Protein 1VKI (pdb70)

B-factor: mean 14.01, std 8.7, range [2.22, 48.37]

Radius of gyration: 20.75 Å; Cα contacts (8 Å, |Δi|>4): 716; chains: 2; bounding box: 38×56×58 Å

Secondary structure (DSSP, 8-state):
-PPPHHHHHHHHHHHT---EEEE-----SHHHHHHHHTTS-SEEEEEEEEE-TT--EEEEEEETT--B-TTTHHHHHT-SSS-EEPPHHHHHHHH---TT---GGGGGG-TT--EEEEEETTGGGSSEEEE-SSSTTEEEEEEHHHHHHHHHHTT---EEE--B-/-----HHHHHHHHHHHT---EEEE-----SHHHHHHHHHTS-SEEEEEEEEE-TT--EEEEEEETT--B-TTTHHHHHT-SSS-EEPPHHHHHHHH---TT---GGGGGG-TT--EEEEEETTGGGSSEEEE-SSSTTEEEEEEHHHHHHHHHHTT---EEE--B-

Sequence (331 aa):
SRKTATELFEFLDGLGISHTTKQHEPVFTVAESQSLRDLIPGGHTKNLFVKDKKDQYFVLTVEENAVVDLKSVHKTIGAASRVSFGRPEKMLEYLGVVPGSVTVFGAINDTARQVTFVLDSDLLENELVNGHPLSNDQTTTIASKDLIRFLEATGHAPLVLKVSENSRKTATELFEFLDGLGISHTTKQHEPVFTVAESQSLRDLIPGGHTKNLFVKDKKDQYFVLTVEENAVVDLKSVHKTIGAASRVSFGRPEKMLEYLGVVPGSVTVFGAINDTARQVTFVLDSDLLENELVNGHPLSNDQTTTIASKDLIRFLEATGHAPLVLKVSE

InterPro domains:
  IPR007214 YbaK/aminoacyl-tRNA synthetase-associated domain [PF04073] (28-154)
  IPR036754 YbaK/aminoacyl-tRNA synthetase-associated domain superfamily [G3DSA:3.90.960.10] (5-169)
  IPR036754 YbaK/aminoacyl-tRNA synthetase-associated domain superfamily [SSF55826] (7-168)
  IPR040285 Prolyl-tRNA editing protein ProX/PRXD1 [PTHR31423] (7-166)

Solvent-accessible surface area: 15051 Å² total; per-residue (Å²): 151,172,61,76,16,83,81,0,36,107,64,0,86,74,56,59,3,89,51,94,46,85,122,24,142,41,39,134,21,49,2,35,20,21,30,20,54,68,127,13,100,35,3,22,24,40,10,2,6,1,34,2,158,108,97,78,15,3,2,0,0,0,50,49,67,18,37,3,56,14,102,47,6,30,164,62,9,63,16,55,24,146,13,41,37,3,110,63,93,69,0,84,110,26,1,15,10,82,46,55,30,28,4,2,2,0,1,15,19,3,104,71,147,86,6,35,1,0,0,1,34,63,0,31,139,52,139,56,3,3,10,53,0,35,36,45,58,22,8,0,18,3,33,8,113,20,1,40,100,0,0,95,48,22,25,7,84,22,71,70,51,110,10,12,153,147,27,142,63,74,16,83,82,0,38,107,65,0,89,72,73,69,5,92,54,98,42,85,120,26,144,42,38,129,13,49,1,35,21,22,30,20,56,70,130,12,101,35,6,27,23,40,10,2,7,1,37,3,144,145,96,79,17,3,2,0,0,0,56,54,83,18,47,4,52,12,101,49,5,32,120,60,8,64,15,52,23,144,15,40,38,6,111,65,104,74,2,63,66,22,1,7,6,58,48,52,26,30,4,3,3,0,1,14,3,3,99,72,151,90,6,34,2,0,0,1,38,63,0,30,150,44,144,61,3,4,10,50,0,31,34,38,57,21,8,0,23,3,34,7,143,19,1,53,134,0,0,89,48,23,27,8,69,20,71,68,54,104,7,7,148

Organism: Agrobacterium fabrum (strain C58 / ATCC 33970) (NCBI:txid176299)

Nearest PDB structures (foldseek):
  1vki-assembly1_A  TM=1.006E+00  e=1.012E-37  Agrobacterium fabrum str. C58
  1vjf-assembly1_A  TM=9.552E-01  e=9.660E-23  Caulobacter vibrioides CB15
  8huz-assembly6_E  TM=8.688E-01  e=2.162E-17  Mus musculus
  8huz-assembly1_F  TM=8.679E-01  e=1.561E-15  Mus musculus
  8huz-assembly5_D  TM=8.680E-01  e=8.161E-16  Mus musculus

Structure (mmCIF, N/CA/C/O backbone):
data_1VKI
#
_entry.id   1VKI
#
_cell.length_a   35.997
_cell.length_b   64.848
_cell.length_c   77.427
_cell.angle_alpha   90.00
_cell.angle_beta   100.92
_cell.angle_gamma   90.00
#
_symmetry.space_group_name_H-M   'P 1 21 1'
#
loop_
_entity.id
_entity.type
_entity.pdbx_description
1 polymer 'HYPOTHETICAL PROTEIN ATU3699'
2 non-polymer 'SULFATE ION'
3 non-polymer GLYCEROL
4 water water
#
loop_
_atom_site.group_PDB
_atom_site.id
_atom_site.type_symbol
_atom_site.label_atom_id
_atom_site.label_alt_id
_atom_site.label_comp_id
_atom_site.label_asym_id
_atom_site.label_entity_id
_atom_site.label_seq_id
_atom_site.pdbx_PDB_ins_code
_atom_site.Cartn_x
_atom_site.Cartn_y
_atom_site.Cartn_z
_atom_site.occupancy
_atom_site.B_iso_or_equiv
_atom_site.auth_seq_id
_atom_site.auth_comp_id
_atom_site.auth_asym_id
_atom_site.auth_atom_id
_atom_site.pdbx_PDB_model_num
ATOM 1 N N . SER A 1 17 ? -2.610 40.525 47.382 1.00 23.13 5 SER A N 1
ATOM 2 C CA . SER A 1 17 ? -3.127 39.127 47.334 1.00 18.54 5 SER A CA 1
ATOM 3 C C . SER A 1 17 ? -1.958 38.202 46.956 1.00 17.21 5 SER A C 1
ATOM 4 O O . SER A 1 17 ? -1.253 38.478 45.981 1.00 15.46 5 SER A O 1
ATOM 7 N N . ARG A 1 18 ? -1.733 37.156 47.755 1.00 15.34 6 ARG A N 1
ATOM 8 C CA . ARG A 1 18 ? -0.719 36.143 47.467 1.00 13.58 6 ARG A CA 1
ATOM 9 C C . ARG A 1 18 ? -1.025 35.471 46.123 1.00 14.94 6 ARG A C 1
ATOM 10 O O . ARG A 1 18 ? -2.187 35.224 45.809 1.00 15.20 6 ARG A O 1
ATOM 18 N N . LYS A 1 19 ? 0.015 35.165 45.348 1.00 11.47 7 LYS A N 1
ATOM 19 C CA . LYS A 1 19 ? -0.149 34.480 44.087 1.00 9.25 7 LYS A CA 1
ATOM 20 C C . LYS A 1 19 ? -0.283 32.961 44.293 1.00 8.06 7 LYS A C 1
ATOM 21 O O . LYS A 1 19 ? 0.289 32.383 45.233 1.00 9.24 7 LYS A O 1
ATOM 27 N N . THR A 1 20 ? -0.981 32.308 43.374 1.00 8.81 8 THR A N 1
ATOM 28 C CA . THR A 1 20 ? -1.034 30.872 43.314 1.00 9.72 8 THR A CA 1
ATOM 29 C C . THR A 1 20 ? 0.111 30.335 42.443 1.00 8.20 8 THR A C 1
ATOM 30 O O . THR A 1 20 ? 0.702 31.080 41.628 1.00 7.29 8 THR A O 1
ATOM 34 N N . ALA A 1 21 ? 0.346 29.041 42.551 1.00 8.17 9 ALA A N 1
ATOM 35 C CA . ALA A 1 21 ? 1.294 28.363 41.677 1.00 8.52 9 ALA A CA 1
ATOM 36 C C . ALA A 1 21 ? 0.942 28.620 40.204 1.00 8.43 9 ALA A C 1
ATOM 37 O O . ALA A 1 21 ? 1.811 28.990 39.401 1.00 8.08 9 ALA A O 1
ATOM 39 N N . THR A 1 22 ? -0.365 28.519 39.870 1.00 7.62 10 THR A N 1
ATOM 40 C CA . THR A 1 22 ? -0.767 28.709 38.486 1.00 9.33 10 THR A CA 1
ATOM 41 C C . THR A 1 22 ? -0.399 30.123 38.014 1.00 7.00 10 THR A C 1
ATOM 42 O O . THR A 1 22 ? 0.100 30.333 36.907 1.00 7.55 10 THR A O 1
ATOM 46 N N . GLU A 1 23 ? -0.630 31.106 38.874 1.00 6.88 11 GLU A N 1
ATOM 47 C CA . GLU A 1 23 ? -0.292 32.484 38.546 1.00 8.09 11 GLU A CA 1
ATOM 48 C C . GLU A 1 23 ? 1.225 32.659 38.365 1.00 6.88 11 GLU A C 1
ATOM 49 O O . GLU A 1 23 ? 1.673 33.385 37.492 1.00 7.61 11 GLU A O 1
ATOM 55 N N . LEU A 1 24 ? 2.020 31.961 39.166 1.00 7.76 12 LEU A N 1
ATOM 56 C CA . LEU A 1 24 ? 3.465 32.012 38.967 1.00 8.14 12 LEU A CA 1
ATOM 57 C C . LEU A 1 24 ? 3.839 31.447 37.619 1.00 5.06 12 LEU A C 1
ATOM 58 O O . LEU A 1 24 ? 4.696 32.001 36.924 1.00 6.89 12 LEU A O 1
ATOM 63 N N . PHE A 1 25 ? 3.276 30.294 37.255 1.00 3.14 13 PHE A N 1
ATOM 64 C CA . PHE A 1 25 ? 3.607 29.684 35.966 1.00 5.17 13 PHE A CA 1
ATOM 65 C C . PHE A 1 25 ? 3.246 30.596 34.809 1.00 6.43 13 PHE A C 1
ATOM 66 O O . PHE A 1 25 ? 4.042 30.754 33.876 1.00 7.71 13 PHE A O 1
ATOM 74 N N . GLU A 1 26 ? 2.100 31.237 34.919 1.00 6.02 14 GLU A N 1
ATOM 75 C CA . GLU A 1 26 ? 1.642 32.165 33.885 1.00 7.41 14 GLU A CA 1
ATOM 76 C C . GLU A 1 26 ? 2.585 33.332 33.733 1.00 6.07 14 GLU A C 1
ATOM 77 O O . GLU A 1 26 ? 2.923 33.720 32.615 1.00 6.61 14 GLU A O 1
ATOM 83 N N . PHE A 1 27 ? 3.058 33.843 34.854 1.00 5.14 15 PHE A N 1
ATOM 84 C CA . PHE A 1 27 ? 4.020 34.937 34.858 1.00 4.91 15 PHE A CA 1
ATOM 85 C C . PHE A 1 27 ? 5.329 34.502 34.153 1.00 4.40 15 PHE A C 1
ATOM 86 O O . PHE A 1 27 ? 5.830 35.217 33.292 1.00 6.65 15 PHE A O 1
ATOM 94 N N . LEU A 1 28 ? 5.844 33.309 34.482 1.00 3.09 16 LEU A N 1
ATOM 95 C CA . LEU A 1 28 ? 7.034 32.780 33.840 1.00 4.75 16 LEU A CA 1
ATOM 96 C C . LEU A 1 28 ? 6.784 32.619 32.331 1.00 4.54 16 LEU A C 1
ATOM 97 O O . LEU A 1 28 ? 7.619 32.956 31.496 1.00 5.68 16 LEU A O 1
ATOM 102 N N . ASP A 1 29 ? 5.612 32.107 31.965 1.00 6.30 17 ASP A N 1
ATOM 103 C CA . ASP A 1 29 ? 5.278 31.970 30.559 1.00 5.14 17 ASP A CA 1
ATOM 104 C C . ASP A 1 29 ? 5.323 33.301 29.809 1.00 6.23 17 ASP A C 1
ATOM 105 O O . ASP A 1 29 ? 5.867 33.402 28.716 1.00 6.32 17 ASP A O 1
ATOM 110 N N . GLY A 1 30 ? 4.777 34.331 30.414 1.00 5.77 18 GLY A N 1
ATOM 111 C CA . GLY A 1 30 ? 4.774 35.644 29.784 1.00 4.98 18 GLY A CA 1
ATOM 112 C C . GLY A 1 30 ? 6.184 36.189 29.603 1.00 7.67 18 GLY A C 1
ATOM 113 O O . GLY A 1 30 ? 6.435 36.994 28.697 1.00 7.92 18 GLY A O 1
ATOM 114 N N . LEU A 1 31 ? 7.092 35.780 30.489 1.00 5.05 19 LEU A N 1
ATOM 115 C CA . LEU A 1 31 ? 8.508 36.179 30.405 1.00 4.61 19 LEU A CA 1
ATOM 116 C C . LEU A 1 31 ? 9.311 35.342 29.455 1.00 5.73 19 LEU A C 1
ATOM 117 O O . LEU A 1 31 ? 10.491 35.633 29.180 1.00 7.05 19 LEU A O 1
ATOM 122 N N . GLY A 1 32 ? 8.720 34.284 28.928 1.00 5.57 20 GLY A N 1
ATOM 123 C CA . GLY A 1 32 ? 9.462 33.365 28.057 1.00 8.39 20 GLY A CA 1
ATOM 124 C C . GLY A 1 32 ? 10.437 32.480 28.799 1.00 7.19 20 GLY A C 1
ATOM 125 O O . GLY A 1 32 ? 11.472 32.054 28.233 1.00 11.55 20 GLY A O 1
ATOM 126 N N . ILE A 1 33 ? 10.150 32.223 30.071 1.00 6.13 21 ILE A N 1
ATOM 127 C CA . ILE A 1 33 ? 10.987 31.374 30.899 1.00 6.70 21 ILE A CA 1
ATOM 128 C C . ILE A 1 33 ? 10.434 29.962 30.930 1.00 5.08 21 ILE A C 1
ATOM 129 O O . ILE A 1 33 ? 9.307 29.747 31.399 1.00 5.42 21 ILE A O 1
ATOM 134 N N . SER A 1 34 ? 11.221 29.024 30.401 1.00 6.97 22 SER A N 1
ATOM 135 C CA . SER A 1 34 ? 10.831 27.615 30.392 1.00 5.77 22 SER A CA 1
ATOM 136 C C . SER A 1 34 ? 10.844 27.039 31.815 1.00 6.41 22 SER A C 1
ATOM 137 O O . SER A 1 34 ? 11.710 27.370 32.624 1.00 7.33 22 SER A O 1
ATOM 142 N N . HIS A 1 35 ? 9.899 26.173 32.106 1.00 6.62 23 HIS A N 1
ATOM 143 C CA . HIS A 1 35 ? 9.842 25.540 33.429 1.00 5.63 23 HIS A CA 1
ATOM 144 C C . HIS A 1 35 ? 9.324 24.145 33.323 1.00 8.43 23 HIS A C 1
ATOM 145 O O . HIS A 1 35 ? 8.552 23.827 32.431 1.00 8.44 23 HIS A O 1
ATOM 152 N N . THR A 1 36 ? 9.756 23.297 34.248 1.00 8.52 24 THR A N 1
ATOM 153 C CA . THR A 1 36 ? 9.168 21.970 34.401 1.00 7.41 24 THR A CA 1
ATOM 154 C C . THR A 1 36 ? 8.969 21.752 35.858 1.00 6.91 24 THR A C 1
ATOM 155 O O . THR A 1 36 ? 9.725 22.264 36.663 1.00 8.22 24 THR A O 1
ATOM 162 N N . THR A 1 37 ? 7.945 20.966 36.187 1.00 6.97 25 THR A N 1
ATOM 163 C CA . THR A 1 37 ? 7.565 20.766 37.563 1.00 5.23 25 THR A CA 1
ATOM 164 C C . THR A 1 37 ? 7.250 19.319 37.847 1.00 4.53 25 THR A C 1
ATOM 165 O O . THR A 1 37 ? 6.581 18.665 37.067 1.00 7.38 25 THR A O 1
ATOM 169 N N . LYS A 1 38 ? 7.730 18.816 38.971 1.00 6.55 26 LYS A N 1
ATOM 170 C CA . LYS A 1 38 ? 7.338 17.516 39.515 1.00 8.02 26 LYS A CA 1
ATOM 171 C C . LYS A 1 38 ? 6.297 17.741 40.627 1.00 6.85 26 LYS A C 1
ATOM 172 O O . LYS A 1 38 ? 6.541 18.512 41.560 1.00 6.90 26 LYS A O 1
ATOM 178 N N . GLN A 1 39 ? 5.186 17.020 40.543 1.00 7.63 27 GLN A N 1
ATOM 179 C CA . GLN A 1 39 ? 4.167 16.972 41.575 1.00 8.19 27 GLN A CA 1
ATOM 180 C C . GLN A 1 39 ? 4.563 15.895 42.566 1.00 8.67 27 GLN A C 1
ATOM 181 O O . GLN A 1 39 ? 4.878 14.780 42.153 1.00 12.34 27 GLN A O 1
ATOM 187 N N . HIS A 1 40 ? 4.522 16.180 43.844 1.00 8.18 28 HIS A N 1
ATOM 188 C CA . HIS A 1 40 ? 4.867 15.170 44.831 1.00 8.00 28 HIS A CA 1
ATOM 189 C C . HIS A 1 40 ? 4.178 15.463 46.168 1.00 10.08 28 HIS A C 1
ATOM 190 O O . HIS A 1 40 ? 3.816 16.601 46.485 1.00 10.83 28 HIS A O 1
ATOM 197 N N . GLU A 1 41 ? 4.027 14.440 46.993 1.00 12.26 29 GLU A N 1
ATOM 198 C CA . GLU A 1 41 ? 3.611 14.684 48.359 1.00 12.09 29 GLU A CA 1
ATOM 199 C C . GLU A 1 41 ? 4.699 15.532 49.041 1.00 11.33 29 GLU A C 1
ATOM 200 O O . GLU A 1 41 ? 5.914 15.353 48.781 1.00 10.52 29 GLU A O 1
ATOM 206 N N . PRO A 1 42 ? 4.309 16.475 49.887 1.00 9.52 30 PRO A N 1
ATOM 207 C CA . PRO A 1 42 ? 5.284 17.234 50.639 1.00 9.90 30 PRO A CA 1
ATOM 208 C C . PRO A 1 42 ? 6.149 16.331 51.483 1.00 10.73 30 PRO A C 1
ATOM 209 O O . PRO A 1 42 ? 5.656 15.334 51.970 1.00 12.34 30 PRO A O 1
ATOM 213 N N . VAL A 1 43 ? 7.427 16.664 51.563 1.00 10.53 31 VAL A N 1
ATOM 214 C CA . VAL A 1 43 ? 8.384 15.859 52.321 1.00 11.20 31 VAL A CA 1
ATOM 215 C C . VAL A 1 43 ? 8.937 16.645 53.510 1.00 10.71 31 VAL A C 1
ATOM 216 O O . VAL A 1 43 ? 9.065 17.865 53.462 1.00 13.30 31 VAL A O 1
ATOM 220 N N . PHE A 1 44 ? 9.295 15.924 54.570 1.00 8.92 32 PHE A N 1
ATOM 221 C CA . PHE A 1 44 ? 9.736 16.561 55.805 1.00 11.56 32 PHE A CA 1
ATOM 222 C C . PHE A 1 44 ? 11.014 15.974 56.367 1.00 12.49 32 PHE A C 1
ATOM 223 O O . PHE A 1 44 ? 11.878 16.727 56.850 1.00 17.96 32 PHE A O 1
ATOM 231 N N . THR A 1 45 ? 11.175 14.662 56.338 1.00 8.16 33 THR A N 1
ATOM 232 C CA . THR A 1 45 ? 12.363 14.110 56.973 1.00 6.35 33 THR A CA 1
ATOM 233 C C . THR A 1 45 ? 13.623 14.296 56.115 1.00 6.70 33 THR A C 1
ATOM 234 O O . THR A 1 45 ? 13.573 14.564 54.917 1.00 7.34 33 THR A O 1
ATOM 238 N N . VAL A 1 46 ? 14.754 14.081 56.748 1.00 7.17 34 VAL A N 1
ATOM 239 C CA . VAL A 1 46 ? 16.042 14.297 56.136 1.00 5.91 34 VAL A CA 1
ATOM 240 C C . VAL A 1 46 ? 16.202 13.309 54.956 1.00 7.17 34 VAL A C 1
ATOM 241 O O . VAL A 1 46 ? 16.483 13.725 53.829 1.00 7.66 34 VAL A O 1
ATOM 245 N N . ALA A 1 47 ? 15.945 12.020 55.189 1.00 6.53 35 ALA A N 1
ATOM 246 C CA . ALA A 1 47 ? 16.185 11.033 54.120 1.00 5.64 35 ALA A CA 1
ATOM 247 C C . ALA A 1 47 ? 15.185 11.143 52.987 1.00 5.69 35 ALA A C 1
ATOM 248 O O . ALA A 1 47 ? 15.526 11.008 51.799 1.00 7.50 35 ALA A O 1
ATOM 250 N N . GLU A 1 48 ? 13.929 11.398 53.347 1.00 6.27 36 GLU A N 1
ATOM 251 C CA . GLU A 1 48 ? 12.889 11.503 52.328 1.00 8.39 36 GLU A CA 1
ATOM 252 C C . GLU A 1 48 ? 13.089 12.753 51.487 1.00 7.60 36 GLU A C 1
ATOM 253 O O . GLU A 1 48 ? 12.948 12.705 50.247 1.00 8.47 36 GLU A O 1
ATOM 259 N N . SER A 1 49 ? 13.477 13.870 52.106 1.00 6.75 37 SER A N 1
ATOM 260 C CA . SER A 1 49 ? 13.764 15.074 51.342 1.00 9.14 37 SER A CA 1
ATOM 261 C C . SER A 1 49 ? 14.934 14.889 50.385 1.00 7.48 37 SER A C 1
ATOM 262 O O . SER A 1 49 ? 14.860 15.262 49.221 1.00 8.57 37 SER A O 1
ATOM 265 N N . GLN A 1 50 ? 16.002 14.288 50.846 1.00 5.90 38 GLN A N 1
ATOM 266 C CA . GLN A 1 50 ? 17.138 14.006 49.998 1.00 6.45 38 GLN A CA 1
ATOM 267 C C . GLN A 1 50 ? 16.785 13.053 48.857 1.00 7.08 38 GLN A C 1
ATOM 268 O O . GLN A 1 50 ? 17.202 13.286 47.734 1.00 8.79 38 GLN A O 1
ATOM 274 N N . SER A 1 51 ? 16.032 12.006 49.177 1.00 5.58 39 SER A N 1
ATOM 275 C CA . SER A 1 51 ? 15.609 11.052 48.157 1.00 5.01 39 SER A CA 1
ATOM 276 C C . SER A 1 51 ? 14.862 11.745 47.015 1.00 7.61 39 SER A C 1
ATOM 277 O O . SER A 1 51 ? 15.043 11.406 45.827 1.00 8.27 39 SER A O 1
ATOM 280 N N . LEU A 1 52 ? 14.006 12.691 47.379 1.00 6.61 40 LEU A N 1
ATOM 281 C CA . LEU A 1 52 ? 13.256 13.464 46.387 1.00 7.12 40 LEU A CA 1
ATOM 282 C C . LEU A 1 52 ? 14.177 14.360 45.576 1.00 5.50 40 LEU A C 1
ATOM 283 O O . LEU A 1 52 ? 14.154 14.371 44.335 1.00 7.47 40 LEU A O 1
ATOM 288 N N . ARG A 1 53 ? 15.068 15.109 46.247 1.00 7.77 41 ARG A N 1
ATOM 289 C CA . ARG A 1 53 ? 16.005 15.953 45.529 1.00 7.46 41 ARG A CA 1
ATOM 290 C C . ARG A 1 53 ? 16.834 15.189 44.520 1.00 7.45 41 ARG A C 1
ATOM 291 O O . ARG A 1 53 ? 17.095 15.681 43.426 1.00 8.46 41 ARG A O 1
ATOM 299 N N . ASP A 1 54 ? 17.257 13.983 44.901 1.00 6.03 42 ASP A N 1
ATOM 300 C CA . ASP A 1 54 ? 18.116 13.173 44.055 1.00 9.94 42 ASP A CA 1
ATOM 301 C C . ASP A 1 54 ? 17.416 12.718 42.767 1.00 8.05 42 ASP A C 1
ATOM 302 O O . ASP A 1 54 ? 18.076 12.316 41.820 1.00 12.66 42 ASP A O 1
ATOM 307 N N . LEU A 1 55 ? 16.090 12.825 42.725 1.00 6.18 43 LEU A N 1
ATOM 308 C CA . LEU A 1 55 ? 15.313 12.514 41.524 1.00 6.21 43 LEU A CA 1
ATOM 309 C C . LEU A 1 55 ? 15.108 13.709 40.602 1.00 9.57 43 LEU A C 1
ATOM 310 O O . LEU A 1 55 ? 14.579 13.535 39.507 1.00 11.25 43 LEU A O 1
ATOM 315 N N . ILE A 1 56 ? 15.521 14.902 41.041 1.00 6.23 44 ILE A N 1
ATOM 316 C CA . ILE A 1 56 ? 15.225 16.157 40.362 1.00 5.69 44 ILE A CA 1
ATOM 317 C C . ILE A 1 56 ? 16.552 16.846 40.044 1.00 5.13 44 ILE A C 1
ATOM 318 O O . ILE A 1 56 ? 17.215 17.446 40.929 1.00 5.40 44 ILE A O 1
ATOM 323 N N . PRO A 1 57 ? 16.973 16.768 38.799 1.00 7.94 45 PRO A N 1
ATOM 324 C CA . PRO A 1 57 ? 18.225 17.384 38.391 1.00 7.15 45 PRO A CA 1
ATOM 325 C C . PRO A 1 57 ? 18.308 18.867 38.693 1.00 8.63 45 PRO A C 1
ATOM 326 O O . PRO A 1 57 ? 17.276 19.541 38.692 1.00 5.83 45 PRO A O 1
ATOM 330 N N . GLY A 1 58 ? 19.515 19.351 38.947 1.00 8.22 46 GLY A N 1
ATOM 331 C CA . GLY A 1 58 ? 19.741 20.762 39.208 1.00 8.79 46 GLY A CA 1
ATOM 332 C C . GLY A 1 58 ? 20.079 21.097 40.639 1.00 10.06 46 GLY A C 1
ATOM 333 O O . GLY A 1 58 ? 20.010 20.259 41.556 1.00 11.39 46 GLY A O 1
ATOM 334 N N . GLY A 1 59 ? 20.468 22.347 40.854 1.00 8.18 47 GLY A N 1
ATOM 335 C CA . GLY A 1 59 ? 20.716 22.837 42.193 1.00 7.13 47 GLY A CA 1
ATOM 336 C C . GLY A 1 59 ? 19.397 23.056 42.918 1.00 9.70 47 GLY A C 1
ATOM 337 O O . GLY A 1 59 ? 18.499 23.691 42.410 1.00 17.08 47 GLY A O 1
ATOM 338 N N . HIS A 1 60 ? 19.290 22.551 44.125 1.00 6.68 48 HIS A N 1
ATOM 339 C CA . HIS A 1 60 ? 18.084 22.772 44.949 1.00 5.79 48 HIS A CA 1
ATOM 340 C C . HIS A 1 60 ? 18.341 23.937 45.887 1.00 6.55 48 HIS A C 1
ATOM 341 O O . HIS A 1 60 ? 19.394 24.019 46.522 1.00 9.08 48 HIS A O 1
ATOM 348 N N . THR A 1 61 ? 17.406 24.854 45.922 1.00 7.37 49 THR A N 1
ATOM 349 C CA . THR A 1 61 ? 17.570 26.098 46.712 1.00 7.41 49 THR A CA 1
ATOM 350 C C . THR A 1 61 ? 17.052 25.996 48.143 1.00 7.77 49 THR A C 1
ATOM 351 O O . T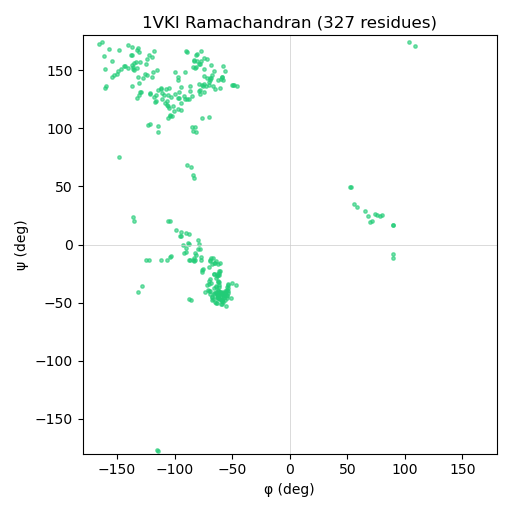HR A 1 61 ? 16.113 25.246 48.433 1.00 7.70 49 THR A O 1
ATOM 355 N N . LYS A 1 62 ? 17.707 26.732 49.042 1.00 5.22 50 LYS A N 1
ATOM 356 C CA . LYS A 1 62 ? 17.220 27.004 50.356 1.00 8.21 50 LYS A CA 1
ATOM 357 C C . LYS A 1 62 ? 17.474 28.499 50.628 1.00 7.12 50 LYS A C 1
ATOM 358 O O . LYS A 1 62 ? 18.395 29.108 50.044 1.00 7.72 50 LYS A O 1
ATOM 364 N N . ASN A 1 63 ? 16.635 29.074 51.490 1.00 7.65 51 ASN A N 1
ATOM 365 C CA . ASN A 1 63 ? 16.536 30.492 51.632 1.00 4.64 51 ASN A CA 1
ATOM 366 C C . ASN A 1 63 ? 16.647 30.896 53.065 1.00 6.94 51 ASN A C 1
ATOM 367 O O . ASN A 1 63 ? 15.957 30.303 53.892 1.00 8.00 51 ASN A O 1
ATOM 372 N N . LEU A 1 64 ? 17.489 31.877 53.344 1.00 6.10 52 LEU A N 1
ATOM 373 C CA . LEU A 1 64 ? 17.642 32.472 54.640 1.00 7.41 52 LEU A CA 1
ATOM 374 C C . LEU A 1 64 ? 16.956 33.862 54.623 1.00 6.69 52 LEU A C 1
ATOM 375 O O . LEU A 1 64 ? 17.404 34.766 53.914 1.00 6.90 52 LEU A O 1
ATOM 380 N N . PHE A 1 65 ? 15.928 34.050 55.444 1.00 6.19 53 PHE A N 1
ATOM 381 C CA . PHE A 1 65 ? 15.189 35.301 55.492 1.00 5.78 53 PHE A CA 1
ATOM 382 C C . PHE A 1 65 ? 15.655 36.049 56.722 1.00 6.94 53 PHE A C 1
ATOM 383 O O . PHE A 1 65 ? 15.438 35.607 57.845 1.00 7.30 53 PHE A O 1
ATOM 391 N N . VAL A 1 66 ? 16.373 37.135 56.480 1.00 5.17 54 VAL A N 1
ATOM 392 C CA . VAL A 1 66 ? 17.072 37.802 57.557 1.00 7.09 54 VAL A CA 1
ATOM 393 C C . VAL A 1 66 ? 16.900 39.302 57.449 1.00 7.97 54 VAL A C 1
ATOM 394 O O . VAL A 1 66 ? 16.347 39.820 56.467 1.00 7.67 54 VAL A O 1
ATOM 398 N N . LYS A 1 67 ? 17.326 39.994 58.497 1.00 5.93 55 LYS A N 1
ATOM 399 C CA . LYS A 1 67 ? 17.266 41.466 58.533 1.00 7.94 55 LYS A CA 1
ATOM 400 C C . LYS A 1 67 ? 18.429 41.979 59.361 1.00 8.66 55 LYS A C 1
ATOM 401 O O . LYS A 1 67 ? 19.107 4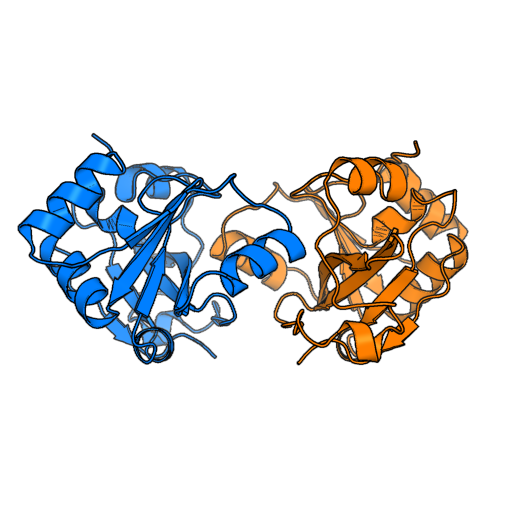1.217 60.059 1.00 7.59 55 LYS A O 1
ATOM 407 N N . ASP A 1 68 ? 18.655 43.279 59.272 1.00 6.62 56 ASP A N 1
ATOM 408 C CA . ASP A 1 68 ? 19.690 43.943 60.065 1.00 5.81 56 ASP A CA 1
ATOM 409 C C . ASP A 1 68 ? 19.015 44.909 61.050 1.00 8.77 56 ASP A C 1
ATOM 410 O O . ASP A 1 68 ? 17.775 44.992 61.151 1.00 8.33 56 ASP A O 1
ATOM 415 N N . LYS A 1 69 ? 19.845 45.629 61.808 1.00 9.13 57 LYS A N 1
ATOM 416 C CA . LYS A 1 69 ? 19.316 46.492 62.883 1.00 10.48 57 LYS A CA 1
ATOM 417 C C . LYS A 1 69 ? 18.560 47.690 62.374 1.00 11.46 57 LYS A C 1
ATOM 418 O O . LYS A 1 69 ? 17.870 48.356 63.167 1.00 12.12 57 LYS A O 1
ATOM 424 N N . LYS A 1 70 ? 18.707 47.979 61.079 1.00 11.56 58 LYS A N 1
ATOM 425 C CA . LYS A 1 70 ? 17.936 49.053 60.416 1.00 11.05 58 LYS A CA 1
ATOM 426 C C . LYS A 1 70 ? 16.665 48.524 59.744 1.00 13.73 58 LYS A C 1
ATOM 427 O O . LYS A 1 70 ? 15.982 49.277 59.036 1.00 12.14 58 LYS A O 1
ATOM 431 N N . ASP A 1 71 ? 16.319 47.263 60.036 1.00 10.24 59 ASP A N 1
ATOM 432 C CA . ASP A 1 71 ? 15.125 46.575 59.514 1.00 10.76 59 ASP A CA 1
ATOM 433 C C . ASP A 1 71 ? 15.108 46.509 57.984 1.00 10.84 59 ASP A C 1
ATOM 434 O O . ASP A 1 71 ? 14.042 46.542 57.347 1.00 13.29 59 ASP A O 1
ATOM 439 N N . GLN A 1 72 ? 16.292 46.425 57.391 1.00 9.57 60 GLN A N 1
ATOM 440 C CA . GLN A 1 72 ? 16.374 46.048 55.994 1.00 10.05 60 GLN A CA 1
ATOM 441 C C . GLN A 1 72 ? 16.367 44.529 55.895 1.00 9.61 60 GLN A C 1
ATOM 442 O O . GLN A 1 72 ? 17.195 43.845 56.537 1.00 8.38 60 GLN A O 1
ATOM 448 N N . TYR A 1 73 ? 15.453 44.044 55.061 1.00 6.19 61 TYR A N 1
ATOM 449 C CA . TYR A 1 73 ? 15.221 42.638 54.887 1.00 6.97 61 TYR A CA 1
ATOM 450 C C . TYR A 1 73 ? 15.953 42.083 53.671 1.00 9.27 61 TYR A C 1
ATOM 451 O O . TYR A 1 73 ? 16.026 42.729 52.619 1.00 8.23 61 TYR A O 1
ATOM 460 N N . PHE A 1 74 ? 16.475 40.869 53.839 1.00 6.31 62 PHE A N 1
ATOM 461 C CA . PHE A 1 74 ? 17.140 40.127 52.762 1.00 5.69 62 PHE A CA 1
ATOM 462 C C . PHE A 1 74 ? 16.632 38.677 52.698 1.00 6.54 62 PHE A C 1
ATOM 463 O O . PHE A 1 74 ? 16.279 38.092 53.719 1.00 6.55 62 PHE A O 1
ATOM 471 N N . VAL A 1 75 ? 16.690 38.097 51.492 1.00 4.72 63 VAL A N 1
ATOM 472 C CA . VAL A 1 75 ? 16.662 36.646 51.301 1.00 5.72 63 VAL A CA 1
ATOM 473 C C . VAL A 1 75 ? 17.979 36.249 50.690 1.00 4.53 63 VAL A C 1
ATOM 474 O O . VAL A 1 75 ? 18.375 36.801 49.651 1.00 5.95 63 VAL A O 1
ATOM 478 N N . LEU A 1 76 ? 18.679 35.334 51.354 1.00 6.02 64 LEU A N 1
ATOM 479 C CA . LEU A 1 76 ? 19.894 34.756 50.840 1.00 6.20 64 LEU A CA 1
ATOM 480 C C . LEU A 1 76 ? 19.512 33.386 50.265 1.00 5.14 64 LEU A C 1
ATOM 481 O O . LEU A 1 76 ? 19.079 32.504 51.016 1.00 7.94 64 LEU A O 1
ATOM 486 N N . THR A 1 77 ? 19.642 33.200 48.962 1.00 5.61 65 THR A N 1
ATOM 487 C CA . THR A 1 77 ? 19.262 31.930 48.341 1.00 5.77 65 THR A CA 1
ATOM 488 C C . THR A 1 77 ? 20.537 31.213 47.968 1.00 6.05 65 THR A C 1
ATOM 489 O O . THR A 1 77 ? 21.394 31.734 47.210 1.00 6.83 65 THR A O 1
ATOM 493 N N . VAL A 1 78 ? 20.683 30.022 48.558 1.00 7.26 66 VAL A N 1
ATOM 494 C CA . VAL A 1 78 ? 21.873 29.221 48.424 1.00 6.26 66 VAL A CA 1
ATOM 495 C C . VAL A 1 78 ? 21.524 27.790 48.079 1.00 6.16 66 VAL A C 1
ATOM 496 O O . VAL A 1 78 ? 20.367 27.404 48.148 1.00 7.12 66 VAL A O 1
ATOM 500 N N . GLU A 1 79 ? 22.518 26.989 47.705 1.00 6.22 67 GLU A N 1
ATOM 501 C CA . GLU A 1 79 ? 22.258 25.554 47.454 1.00 5.68 67 GLU A CA 1
ATOM 502 C C . GLU A 1 79 ? 21.919 24.851 48.773 1.00 4.66 67 GLU A C 1
ATOM 503 O O . GLU A 1 79 ? 22.376 25.226 49.844 1.00 7.78 67 GLU A O 1
ATOM 509 N N . GLU A 1 80 ? 21.179 23.757 48.692 1.00 7.03 68 GLU A N 1
ATOM 510 C CA . GLU A 1 80 ? 20.679 23.069 49.878 1.00 5.63 68 GLU A CA 1
ATOM 511 C C . GLU A 1 80 ? 21.775 22.688 50.869 1.00 7.70 68 GLU A C 1
ATOM 512 O O . GLU A 1 80 ? 21.552 22.703 52.086 1.00 10.08 68 GLU A O 1
ATOM 518 N N . ASN A 1 81 ? 22.912 22.257 50.356 1.00 8.63 69 ASN A N 1
ATOM 519 C CA . ASN A 1 81 ? 23.987 21.776 51.240 1.00 9.90 69 ASN A CA 1
ATOM 520 C C . ASN A 1 81 ? 25.027 22.869 51.596 1.00 11.59 69 ASN A C 1
ATOM 521 O O . ASN A 1 81 ? 26.050 22.597 52.244 1.00 12.18 69 ASN A O 1
ATOM 526 N N . ALA A 1 82 ? 24.749 24.117 51.201 1.00 9.48 70 ALA A N 1
ATOM 527 C CA . ALA A 1 82 ? 25.635 25.215 51.543 1.00 9.15 70 ALA A CA 1
ATOM 528 C C . ALA A 1 82 ? 25.439 25.665 52.987 1.00 10.92 70 ALA A C 1
ATOM 529 O O . ALA A 1 82 ? 24.362 25.530 53.558 1.00 10.66 70 ALA A O 1
ATOM 531 N N . VAL A 1 83 ? 26.494 26.268 53.539 1.00 9.37 71 VAL A N 1
ATOM 532 C CA . VAL A 1 83 ? 26.543 26.831 54.872 1.00 9.64 71 VAL A CA 1
ATOM 533 C C . VAL A 1 83 ? 26.894 28.332 54.799 1.00 8.41 71 VAL A C 1
ATOM 534 O O . VAL A 1 83 ? 27.885 28.723 54.198 1.00 11.82 71 VAL A O 1
ATOM 538 N N . VAL A 1 84 ? 26.075 29.126 55.483 1.00 10.67 72 VAL A N 1
ATOM 539 C CA . VAL A 1 84 ? 26.263 30.555 55.586 1.00 9.20 72 VAL A CA 1
ATOM 540 C C . VAL A 1 84 ? 26.690 30.878 57.006 1.00 11.54 72 VAL A C 1
ATOM 541 O O . VAL A 1 84 ? 26.050 30.442 57.945 1.00 12.15 72 VAL A O 1
ATOM 545 N N . ASP A 1 85 ? 27.770 31.627 57.134 1.00 10.19 73 ASP A N 1
ATOM 546 C CA . ASP A 1 85 ? 28.207 32.152 58.450 1.00 10.58 73 ASP A CA 1
ATOM 547 C C . ASP A 1 85 ? 27.415 33.404 58.798 1.00 10.80 73 ASP A C 1
ATOM 548 O O . ASP A 1 85 ? 27.745 34.488 58.320 1.00 11.43 73 ASP A O 1
ATOM 553 N N . LEU A 1 86 ? 26.359 33.235 59.601 1.00 11.99 74 LEU A N 1
ATOM 554 C CA . LEU A 1 86 ? 25.488 34.356 60.003 1.00 10.28 74 LEU A CA 1
ATOM 555 C C . LEU A 1 86 ? 26.196 35.430 60.808 1.00 10.60 74 LEU A C 1
ATOM 556 O O . LEU A 1 86 ? 25.661 36.529 60.984 1.00 12.99 74 LEU A O 1
ATOM 561 N N . LYS A 1 87 ? 27.365 35.121 61.341 1.00 12.25 75 LYS A N 1
ATOM 562 C CA . LYS A 1 87 ? 28.096 36.145 62.106 1.00 15.16 75 LYS A CA 1
ATOM 563 C C . LYS A 1 87 ? 28.770 37.165 61.239 1.00 14.77 75 LYS A C 1
ATOM 564 O O . LYS A 1 87 ? 29.033 38.280 61.695 1.00 15.64 75 LYS A O 1
ATOM 570 N N . SER A 1 88 ? 29.054 36.794 59.984 1.00 12.21 76 SER A N 1
ATOM 571 C CA . SER A 1 88 ? 29.846 37.633 59.103 1.00 13.46 76 SER A CA 1
ATOM 572 C C . SER A 1 88 ? 29.168 38.023 57.804 1.00 11.63 76 SER A C 1
ATOM 573 O O . SER A 1 88 ? 29.639 38.916 57.105 1.00 11.47 76 SER A O 1
ATOM 576 N N . VAL A 1 89 ? 28.064 37.369 57.472 1.00 10.74 77 VAL A N 1
ATOM 577 C CA . VAL A 1 89 ? 27.517 37.561 56.132 1.00 8.63 77 VAL A CA 1
ATOM 578 C C . VAL A 1 89 ? 27.114 39.004 55.833 1.00 8.66 77 VAL A C 1
ATOM 579 O O . VAL A 1 89 ? 27.116 39.446 54.696 1.00 8.59 77 VAL A O 1
ATOM 583 N N . HIS A 1 90 ? 26.790 39.748 56.874 1.00 9.41 78 HIS A N 1
ATOM 584 C CA . HIS A 1 90 ? 26.407 41.151 56.734 1.00 8.71 78 HIS A CA 1
ATOM 585 C C . HIS A 1 90 ? 27.421 41.964 55.982 1.00 8.21 78 HIS A C 1
ATOM 586 O O . HIS A 1 90 ? 27.046 42.862 55.255 1.00 9.82 78 HIS A O 1
ATOM 593 N N . LYS A 1 91 ? 28.692 41.619 56.165 1.00 10.40 79 LYS A N 1
ATOM 594 C CA . LYS A 1 91 ? 29.800 42.359 55.556 1.00 13.49 79 LYS A CA 1
ATOM 595 C C . LYS A 1 91 ? 29.838 42.145 54.040 1.00 13.83 79 LYS A C 1
ATOM 596 O O . LYS A 1 91 ? 30.161 43.067 53.288 1.00 17.32 79 LYS A O 1
ATOM 602 N N . THR A 1 92 ? 29.466 40.944 53.598 1.00 10.92 80 THR A N 1
ATOM 603 C CA . THR A 1 92 ? 29.417 40.642 52.189 1.00 9.62 80 THR A CA 1
ATOM 604 C C . THR A 1 92 ? 28.240 41.301 51.509 1.00 10.28 80 THR A C 1
ATOM 605 O O . THR A 1 92 ? 28.349 41.796 50.367 1.00 9.79 80 THR A O 1
ATOM 609 N N . ILE A 1 93 ? 27.086 41.291 52.182 1.00 9.42 81 ILE A N 1
ATOM 610 C CA . ILE A 1 93 ? 25.854 41.782 51.560 1.00 8.88 81 ILE A CA 1
ATOM 611 C C . ILE A 1 93 ? 25.549 43.250 51.731 1.00 10.14 81 ILE A C 1
ATOM 612 O O . ILE A 1 93 ? 24.548 43.733 51.213 1.00 11.98 81 ILE A O 1
ATOM 617 N N . GLY A 1 94 ? 26.386 43.942 52.482 1.00 11.08 82 GLY A N 1
ATOM 618 C CA . GLY A 1 94 ? 26.183 45.348 52.702 1.00 12.55 82 GLY A CA 1
ATOM 619 C C . GLY A 1 94 ? 25.127 45.706 53.725 1.00 14.24 82 GLY A C 1
ATOM 620 O O . GLY A 1 94 ? 24.562 46.802 53.695 1.00 15.56 82 GLY A O 1
ATOM 621 N N . ALA A 1 95 ? 24.862 44.793 54.648 1.0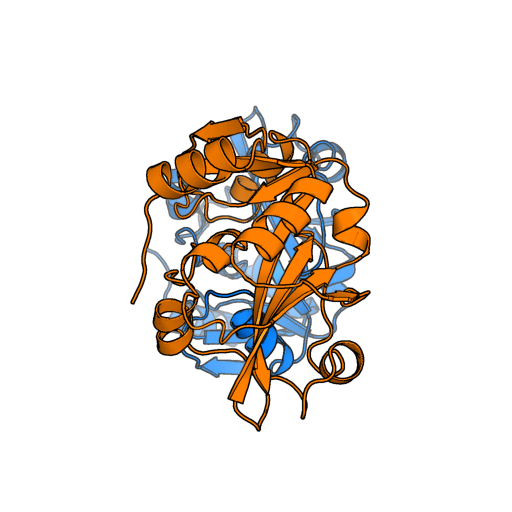0 11.22 83 ALA A N 1
ATOM 622 C CA . ALA A 1 95 ? 23.923 45.034 55.728 1.00 11.45 83 ALA A CA 1
ATOM 623 C C . ALA A 1 95 ? 24.513 45.968 56.802 1.00 12.40 83 ALA A C 1
ATOM 624 O O . ALA A 1 95 ? 25.729 46.101 56.919 1.00 13.81 83 ALA A O 1
ATOM 626 N N . ALA A 1 96 ? 23.627 46.560 57.594 1.00 12.91 84 ALA A N 1
ATOM 627 C CA . ALA A 1 96 ? 24.009 47.593 58.588 1.00 12.16 84 ALA A CA 1
ATOM 628 C C . ALA A 1 96 ? 24.531 47.052 59.915 1.00 13.16 84 ALA A C 1
ATOM 629 O O . ALA A 1 96 ? 25.056 47.817 60.766 1.00 14.06 84 ALA A O 1
ATOM 631 N N . SER A 1 97 ? 24.366 45.760 60.120 1.00 8.84 85 SER A N 1
ATOM 632 C CA . SER A 1 97 ? 24.823 45.097 61.328 1.00 9.20 85 SER A CA 1
ATOM 633 C C . SER A 1 97 ? 24.865 43.603 61.092 1.00 9.23 85 SER A C 1
ATOM 634 O O . SER A 1 97 ? 24.340 43.120 60.092 1.00 9.08 85 SER A O 1
ATOM 637 N N . ARG A 1 98 ? 25.370 42.848 62.051 1.00 9.75 86 ARG A N 1
ATOM 638 C CA . ARG A 1 98 ? 25.119 41.401 62.042 1.00 10.66 86 ARG A CA 1
ATOM 639 C C . ARG A 1 98 ? 23.624 41.150 61.839 1.00 9.21 86 ARG A C 1
ATOM 640 O O . ARG A 1 98 ? 22.776 41.839 62.389 1.00 10.78 86 ARG A O 1
ATOM 648 N N . VAL A 1 99 ? 23.283 40.169 60.991 1.00 8.70 87 VAL A N 1
ATOM 649 C CA . VAL A 1 99 ? 21.908 39.887 60.719 1.00 8.18 87 VAL A CA 1
ATOM 650 C C . VAL A 1 99 ? 21.226 39.078 61.803 1.00 9.40 87 VAL A C 1
ATOM 651 O O . VAL A 1 99 ? 21.851 38.324 62.528 1.00 9.11 87 VAL A O 1
ATOM 655 N N . SER A 1 100 ? 19.915 39.228 61.857 1.00 7.13 88 SER A N 1
ATOM 656 C CA . SER A 1 100 ? 19.044 38.465 62.715 1.00 7.29 88 SER A CA 1
ATOM 657 C C . SER A 1 100 ? 17.997 37.794 61.838 1.00 8.76 88 SER A C 1
ATOM 658 O O . SER A 1 100 ? 17.727 38.250 60.722 1.00 7.93 88 SER A O 1
ATOM 661 N N . PHE A 1 101 ? 17.361 36.742 62.340 1.00 7.66 89 PHE A N 1
ATOM 662 C CA . PHE A 1 101 ? 16.356 36.092 61.491 1.00 8.36 89 PHE A CA 1
ATOM 663 C C . PHE A 1 101 ? 15.116 36.979 61.374 1.00 8.31 89 PHE A C 1
ATOM 664 O O . PHE A 1 101 ? 14.737 37.694 62.314 1.00 9.08 89 PHE A O 1
ATOM 672 N N . GLY A 1 102 ? 14.508 36.991 60.194 1.00 9.88 90 GLY A N 1
ATOM 673 C CA . GLY A 1 102 ? 13.267 37.719 60.047 1.00 9.45 90 GLY A CA 1
ATOM 674 C C . GLY A 1 102 ? 12.169 36.864 60.637 1.00 13.57 90 GLY A C 1
ATOM 675 O O . GLY A 1 102 ? 12.089 35.655 60.403 1.00 15.76 90 GLY A O 1
ATOM 676 N N . ARG A 1 103 ? 11.291 37.517 61.353 1.00 15.81 91 ARG A N 1
ATOM 677 C CA . ARG A 1 103 ? 10.188 36.846 61.980 1.00 18.64 91 ARG A CA 1
ATOM 678 C C . ARG A 1 103 ? 9.019 36.587 60.994 1.00 19.54 91 ARG A C 1
ATOM 679 O O . ARG A 1 103 ? 8.912 37.236 59.927 1.00 16.29 91 ARG A O 1
ATOM 687 N N . PRO A 1 104 ? 8.173 35.618 61.310 1.00 22.51 92 PRO A N 1
ATOM 688 C CA . PRO A 1 104 ? 7.195 35.157 60.347 1.00 22.77 92 PRO A CA 1
ATOM 689 C C . PRO A 1 104 ? 6.180 36.216 59.894 1.00 20.67 92 PRO A C 1
ATOM 690 O O . PRO A 1 104 ? 5.695 36.112 58.752 1.00 18.47 92 PRO A O 1
ATOM 694 N N . GLU A 1 105 ? 5.895 37.236 60.701 1.00 21.47 93 GLU A N 1
ATOM 695 C CA . GLU A 1 105 ? 4.844 38.208 60.316 1.00 22.58 93 GLU A CA 1
ATOM 696 C C . GLU A 1 105 ? 5.270 39.006 59.090 1.00 20.96 93 GLU A C 1
ATOM 697 O O . GLU A 1 105 ? 4.504 39.107 58.136 1.00 18.86 93 GLU A O 1
ATOM 700 N N . LYS A 1 106 ? 6.504 39.516 59.088 1.00 17.94 94 LYS A N 1
ATOM 701 C CA . LYS A 1 106 ? 7.065 40.173 57.912 1.00 14.36 94 LYS A CA 1
ATOM 702 C C . LYS A 1 106 ? 7.347 39.162 56.786 1.00 11.17 94 LYS A C 1
ATOM 703 O O . LYS A 1 106 ? 7.248 39.519 55.632 1.00 11.55 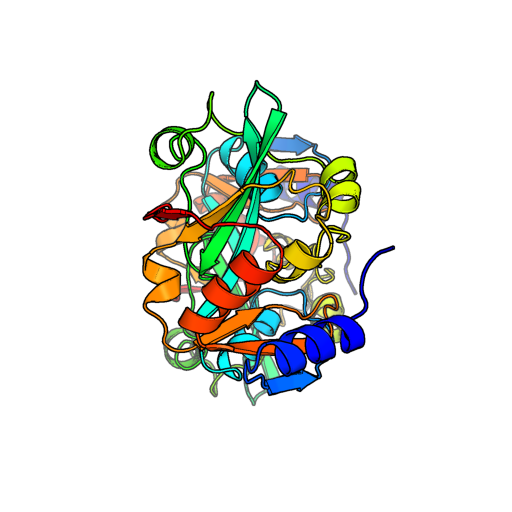94 LYS A O 1
ATOM 709 N N . MET A 1 107 ? 7.686 37.905 57.106 1.00 9.87 95 MET A N 1
ATOM 710 C CA . MET A 1 107 ? 7.894 36.898 56.037 1.00 10.08 95 MET A CA 1
ATOM 711 C C . MET A 1 107 ? 6.598 36.683 55.255 1.00 13.42 95 MET A C 1
ATOM 712 O O . MET A 1 107 ? 6.622 36.597 54.045 1.00 12.01 95 MET A O 1
ATOM 721 N N . LEU A 1 108 ? 5.476 36.602 55.974 1.00 12.16 96 LEU A N 1
ATOM 722 C CA . LEU A 1 108 ? 4.145 36.509 55.335 1.00 14.28 96 LEU A CA 1
ATOM 723 C C . LEU A 1 108 ? 3.766 37.776 54.598 1.00 13.57 96 LEU A C 1
ATOM 724 O O . LEU A 1 108 ? 3.265 37.719 53.452 1.00 15.24 96 LEU A O 1
ATOM 729 N N . GLU A 1 109 ? 3.987 38.907 55.239 1.00 13.88 97 GLU A N 1
ATOM 730 C CA . GLU A 1 109 ? 3.630 40.210 54.682 1.00 14.29 97 GLU A CA 1
ATOM 731 C C . GLU A 1 109 ? 4.334 40.451 53.353 1.00 15.25 97 GLU A C 1
ATOM 732 O O . GLU A 1 109 ? 3.709 40.850 52.378 1.00 16.33 97 GLU A O 1
ATOM 738 N N . TYR A 1 110 ? 5.643 40.189 53.327 1.00 11.69 98 TYR A N 1
ATOM 739 C CA . TYR A 1 110 ? 6.476 40.461 52.169 1.00 11.77 98 TYR A CA 1
ATOM 740 C C . TYR A 1 110 ? 6.487 39.332 51.135 1.00 10.67 98 TYR A C 1
ATOM 741 O O . TYR A 1 110 ? 6.360 39.595 49.945 1.00 13.10 98 TYR A O 1
ATOM 750 N N . LEU A 1 111 ? 6.674 38.089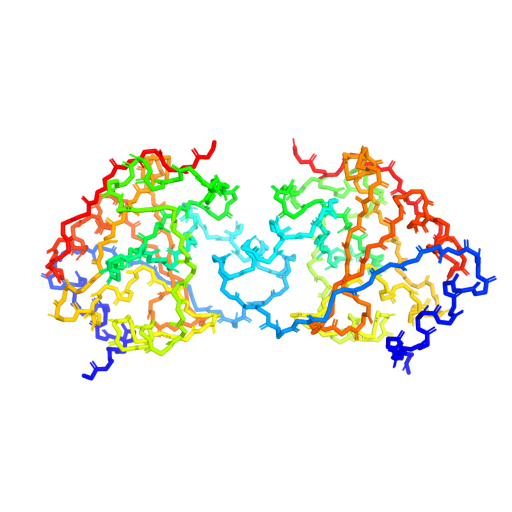 51.564 1.00 9.15 99 LEU A N 1
ATOM 751 C CA . LEU A 1 111 ? 6.859 36.967 50.635 1.00 11.67 99 LEU A CA 1
ATOM 752 C C . LEU A 1 111 ? 5.643 36.069 50.473 1.00 10.61 99 LEU A C 1
ATOM 753 O O . LEU A 1 111 ? 5.615 35.205 49.585 1.00 9.80 99 LEU A O 1
ATOM 758 N N . GLY A 1 112 ? 4.630 36.249 51.325 1.00 10.64 100 GLY A N 1
ATOM 759 C CA . GLY A 1 112 ? 3.386 35.481 51.200 1.00 14.61 100 GLY A CA 1
ATOM 760 C C . GLY A 1 112 ? 3.518 34.015 51.542 1.00 16.04 100 GLY A C 1
ATOM 761 O O . GLY A 1 112 ? 2.692 33.190 51.139 1.00 18.55 100 GLY A O 1
ATOM 762 N N . VAL A 1 113 ? 4.576 33.681 52.282 1.00 14.78 101 VAL A N 1
ATOM 763 C CA . VAL A 1 113 ? 4.870 32.303 52.646 1.00 15.14 101 VAL A CA 1
ATOM 764 C C . VAL A 1 113 ? 4.936 32.171 54.154 1.00 15.05 101 VAL A C 1
ATOM 765 O O . VAL A 1 113 ? 5.107 33.156 54.888 1.00 15.74 101 VAL A O 1
ATOM 769 N N . VAL A 1 114 ? 4.850 30.913 54.597 1.00 18.80 102 VAL A N 1
ATOM 770 C CA . VAL A 1 114 ? 4.951 30.549 56.010 1.00 18.80 102 VAL A CA 1
ATOM 771 C C . VAL A 1 114 ? 6.138 29.604 56.185 1.00 18.44 102 VAL A C 1
ATOM 772 O O . VAL A 1 114 ? 6.569 28.968 55.223 1.00 21.05 102 VAL A O 1
ATOM 776 N N . PRO A 1 115 ? 6.641 29.458 57.405 1.00 21.55 103 PRO A N 1
ATOM 777 C CA . PRO A 1 115 ? 7.667 28.431 57.676 1.00 22.04 103 PRO A CA 1
ATOM 778 C C . PRO A 1 115 ? 7.340 27.067 57.071 1.00 23.10 103 PRO A C 1
ATOM 779 O O . PRO A 1 115 ? 6.177 26.618 57.119 1.00 25.19 103 PRO A O 1
ATOM 783 N N . GLY A 1 116 ? 8.350 26.429 56.475 1.00 21.97 104 GLY A N 1
ATOM 784 C CA . GLY A 1 116 ? 8.178 25.160 55.782 1.00 22.66 104 GLY A CA 1
ATOM 785 C C . GLY A 1 116 ? 7.825 25.296 54.321 1.00 25.76 104 GLY A C 1
ATOM 786 O O . GLY A 1 116 ? 7.757 24.292 53.585 1.00 23.53 104 GLY A O 1
ATOM 787 N N . SER A 1 117 ? 7.559 26.534 53.897 1.00 24.57 105 SER A N 1
ATOM 788 C CA . SER A 1 117 ? 7.150 26.787 52.528 1.00 23.82 105 SER A CA 1
ATOM 789 C C . SER A 1 117 ? 7.885 28.005 51.945 1.00 22.67 105 SER A C 1
ATOM 790 O O . SER A 1 117 ? 7.420 28.619 50.997 1.00 20.84 105 SER A O 1
ATOM 793 N N . VAL A 1 118 ? 9.051 28.324 52.490 1.00 18.63 106 VAL A N 1
ATOM 794 C CA . VAL A 1 118 ? 9.799 29.489 52.027 1.00 18.27 106 VAL A CA 1
ATOM 795 C C . VAL A 1 118 ? 10.383 29.156 50.658 1.00 15.49 106 VAL A C 1
ATOM 796 O O . VAL A 1 118 ? 10.812 28.002 50.379 1.00 18.50 106 VAL A O 1
ATOM 800 N N . THR A 1 119 ? 10.276 30.109 49.734 1.00 8.44 107 THR A N 1
ATOM 801 C CA . THR A 1 119 ? 10.783 29.863 48.392 1.00 6.68 107 THR A CA 1
ATOM 802 C C . THR A 1 119 ? 11.177 31.160 47.755 1.00 6.19 107 THR A C 1
ATOM 803 O O . THR A 1 119 ? 10.581 32.208 48.016 1.00 7.17 107 THR A O 1
ATOM 807 N N . VAL A 1 120 ? 12.214 31.102 46.934 1.00 5.70 108 VAL A N 1
ATOM 808 C CA . VAL A 1 120 ? 12.686 32.286 46.208 1.00 4.77 108 VAL A CA 1
ATOM 809 C C . VAL A 1 120 ? 11.611 32.831 45.260 1.00 4.99 108 VAL A C 1
ATOM 810 O O . VAL A 1 120 ? 11.586 34.040 44.969 1.00 6.79 108 VAL A O 1
ATOM 814 N N . PHE A 1 121 ? 10.676 31.981 44.866 1.00 3.88 109 PHE A N 1
ATOM 815 C CA . PHE A 1 121 ? 9.608 32.452 43.994 1.00 4.09 109 PHE A CA 1
ATOM 816 C C . PHE A 1 121 ? 8.653 33.413 44.717 1.00 6.07 109 PHE A C 1
ATOM 817 O O . PHE A 1 121 ? 7.836 34.089 44.079 1.00 7.75 109 PHE A O 1
ATOM 825 N N . GLY A 1 122 ? 8.757 33.460 46.042 1.00 7.08 110 GLY A N 1
ATOM 826 C CA . GLY A 1 122 ? 7.998 34.409 46.868 1.00 6.81 110 GLY A CA 1
ATOM 827 C C . GLY A 1 122 ? 8.293 35.873 46.532 1.00 4.70 110 GLY A C 1
ATOM 828 O O . GLY A 1 122 ? 7.558 36.759 46.936 1.00 8.49 110 GLY A O 1
ATOM 829 N N . ALA A 1 123 ? 9.390 36.130 45.807 1.00 5.86 111 ALA A N 1
ATOM 830 C CA . ALA A 1 123 ? 9.660 37.472 45.249 1.00 4.92 111 ALA A CA 1
ATOM 831 C C . ALA A 1 123 ? 8.422 38.061 44.561 1.00 6.13 111 ALA A C 1
ATOM 832 O O . ALA A 1 123 ? 8.183 39.259 44.628 1.00 8.46 111 ALA A O 1
ATOM 834 N N . ILE A 1 124 ? 7.616 37.204 43.932 1.00 6.23 112 ILE A N 1
ATOM 835 C CA . ILE A 1 124 ? 6.473 37.699 43.155 1.00 6.11 112 ILE A CA 1
ATOM 836 C C . ILE A 1 124 ? 5.440 38.361 44.067 1.00 7.56 112 ILE A C 1
ATOM 837 O O . ILE A 1 124 ? 4.670 39.210 43.612 1.00 8.70 112 ILE A O 1
ATOM 842 N N . ASN A 1 125 ? 5.413 37.957 45.333 1.00 7.40 113 ASN A N 1
ATOM 843 C CA . ASN A 1 125 ? 4.519 38.545 46.328 1.00 8.49 113 ASN A CA 1
ATOM 844 C C . ASN A 1 125 ? 5.006 39.846 46.979 1.00 8.68 113 ASN A C 1
ATOM 845 O O . ASN A 1 125 ? 4.198 40.521 47.588 1.00 10.37 113 ASN A O 1
ATOM 850 N N . ASP A 1 126 ? 6.286 40.210 46.837 1.00 8.20 114 ASP A N 1
ATOM 851 C CA . ASP A 1 126 ? 6.858 41.355 47.533 1.00 8.82 114 ASP A CA 1
ATOM 852 C C . ASP A 1 126 ? 6.658 42.575 46.645 1.00 9.62 114 ASP A C 1
ATOM 853 O O . ASP A 1 126 ? 7.622 43.110 46.078 1.00 11.26 114 ASP A O 1
ATOM 858 N N . THR A 1 127 ? 5.408 42.983 46.488 1.00 11.17 115 THR A N 1
ATOM 859 C CA . THR A 1 127 ? 5.126 44.062 45.515 1.00 14.41 115 THR A CA 1
ATOM 860 C C . THR A 1 127 ? 5.629 45.418 45.946 1.00 14.76 115 THR A C 1
ATOM 861 O O . THR A 1 127 ? 5.837 46.299 45.099 1.00 15.00 115 THR A O 1
ATOM 865 N N . ALA A 1 128 ? 5.880 45.595 47.242 1.00 13.34 116 ALA A N 1
ATOM 866 C CA . ALA A 1 128 ? 6.475 46.831 47.723 1.00 15.15 116 ALA A CA 1
ATOM 867 C C . ALA A 1 128 ? 8.017 46.803 47.699 1.00 15.11 116 ALA A C 1
ATOM 868 O O . ALA A 1 128 ? 8.672 47.777 48.069 1.00 16.81 116 ALA A O 1
ATOM 870 N N . ARG A 1 129 ? 8.594 45.689 47.221 1.00 11.92 117 ARG A N 1
ATOM 871 C CA . ARG A 1 129 ? 10.012 45.542 47.042 1.00 12.24 117 ARG A CA 1
ATOM 872 C C . ARG A 1 129 ? 10.776 45.873 48.317 1.00 11.48 117 ARG A C 1
ATOM 873 O O . ARG A 1 129 ? 11.767 46.598 48.311 1.00 14.79 117 ARG A O 1
ATOM 881 N N . GLN A 1 130 ? 10.322 45.279 49.425 1.00 10.88 118 GLN A N 1
ATOM 882 C CA . GLN A 1 130 ? 10.979 45.433 50.732 1.00 12.11 118 GLN A CA 1
ATOM 883 C C . GLN A 1 130 ? 12.153 44.487 50.976 1.00 11.68 118 GLN A C 1
ATOM 884 O O . GLN A 1 130 ? 12.946 44.686 51.891 1.00 13.52 118 GLN A O 1
ATOM 890 N N . VAL A 1 131 ? 12.278 43.468 50.131 1.00 9.80 119 VAL A N 1
ATOM 891 C CA . VAL A 1 131 ? 13.294 42.426 50.313 1.00 7.75 119 VAL A CA 1
ATOM 892 C C . VAL A 1 131 ? 14.385 42.493 49.240 1.00 7.97 119 VAL A C 1
ATOM 893 O O . VAL A 1 131 ? 14.087 42.543 48.020 1.00 8.07 119 VAL A O 1
ATOM 897 N N . THR A 1 132 ? 15.642 42.481 49.689 1.00 7.84 120 THR A N 1
ATOM 898 C CA . THR A 1 132 ? 16.752 42.364 48.796 1.00 7.25 120 THR A CA 1
ATOM 899 C C . THR A 1 132 ? 17.108 40.898 48.626 1.00 6.29 120 THR A C 1
ATOM 900 O O . THR A 1 132 ? 17.373 40.220 49.609 1.00 5.88 120 THR A O 1
ATOM 904 N N . PHE A 1 133 ? 17.152 40.432 47.378 1.00 7.07 121 PHE A N 1
ATOM 905 C CA . PHE A 1 133 ? 17.504 39.065 47.062 1.00 6.11 121 PHE A CA 1
ATOM 906 C C . PHE A 1 133 ? 18.968 38.937 46.697 1.00 6.49 121 PHE A C 1
ATOM 907 O O . PHE A 1 133 ? 19.470 39.624 45.819 1.00 8.91 121 PHE A O 1
ATOM 915 N N . VAL A 1 134 ? 19.644 38.037 47.402 1.00 5.78 122 VAL A N 1
ATOM 916 C CA . VAL A 1 134 ? 21.050 37.748 47.182 1.00 7.02 122 VAL A CA 1
ATOM 917 C C . VAL A 1 134 ? 21.111 36.315 46.724 1.00 8.34 122 VAL A C 1
ATOM 918 O O . VAL A 1 134 ? 20.547 35.452 47.373 1.00 8.37 122 VAL A O 1
ATOM 922 N N . LEU A 1 135 ? 21.785 36.072 45.606 1.00 5.72 123 LEU A N 1
ATOM 923 C CA . LEU A 1 135 ? 21.925 34.707 45.061 1.00 8.42 123 LEU A CA 1
ATOM 924 C C . LEU A 1 135 ? 23.372 34.295 45.203 1.00 8.18 123 LEU A C 1
ATOM 925 O O . LEU A 1 135 ? 24.261 34.969 44.733 1.00 7.16 123 LEU A O 1
ATOM 930 N N . ASP A 1 136 ? 23.608 33.156 45.845 1.00 6.44 124 ASP A N 1
ATOM 931 C CA . ASP A 1 136 ? 24.964 32.692 46.025 1.00 6.94 124 ASP A CA 1
ATOM 932 C C . ASP A 1 136 ? 25.654 32.354 44.701 1.00 7.58 124 ASP A C 1
ATOM 933 O O . ASP A 1 136 ? 25.112 31.667 43.830 1.00 7.59 124 ASP A O 1
ATOM 938 N N . SER A 1 137 ? 26.884 32.816 44.540 1.00 6.82 125 SER A N 1
ATOM 939 C CA . SER A 1 137 ? 27.637 32.539 43.324 1.00 7.68 125 SER A CA 1
ATOM 940 C C . SER A 1 137 ? 27.671 31.057 42.952 1.00 8.09 125 SER A C 1
ATOM 941 O O . SER A 1 137 ? 27.517 30.694 41.780 1.00 8.79 125 SER A O 1
ATOM 944 N N . ASP A 1 138 ? 27.938 30.198 43.933 1.00 9.60 126 ASP A N 1
ATOM 945 C CA . ASP A 1 138 ? 28.016 28.794 43.630 1.00 11.69 126 ASP A CA 1
ATOM 946 C C . ASP A 1 138 ? 26.679 28.225 43.154 1.00 9.25 126 ASP A C 1
ATOM 947 O O . ASP A 1 138 ? 26.648 27.346 42.284 1.00 11.46 126 ASP A O 1
ATOM 952 N N . LEU A 1 139 ? 25.571 28.712 43.710 1.00 9.04 127 LEU A N 1
ATOM 953 C CA . LEU A 1 139 ? 24.263 28.220 43.290 1.00 7.05 127 LEU A CA 1
ATOM 954 C C . LEU A 1 139 ? 24.063 28.445 41.789 1.00 6.81 127 LEU A C 1
ATOM 955 O O . LEU A 1 139 ? 23.549 27.578 41.073 1.00 8.32 127 LEU A O 1
ATOM 960 N N . LEU A 1 140 ? 24.491 29.607 41.306 1.00 9.20 128 LEU A N 1
ATOM 961 C CA . LEU A 1 140 ? 24.248 29.972 39.932 1.00 10.03 128 LEU A CA 1
ATOM 962 C C . LEU A 1 140 ? 25.234 29.313 38.948 1.00 9.42 128 LEU A C 1
ATOM 963 O O . LEU A 1 140 ? 25.073 29.459 37.766 1.00 11.17 128 LEU A O 1
ATOM 968 N N . GLU A 1 141 ? 26.205 28.578 39.452 1.00 9.54 129 GLU A N 1
ATOM 969 C CA . GLU A 1 141 ? 27.080 27.767 38.627 1.00 10.48 129 GLU A CA 1
ATOM 970 C C . GLU A 1 141 ? 26.376 26.486 38.180 1.00 10.38 129 GLU A C 1
ATOM 971 O O . GLU A 1 141 ? 26.876 25.775 37.305 1.00 16.18 129 GLU A O 1
ATOM 977 N N . ASN A 1 142 ? 25.229 26.163 38.789 1.00 7.72 130 ASN A N 1
ATOM 978 C CA . ASN A 1 142 ? 24.376 25.085 38.300 1.00 7.47 130 ASN A CA 1
ATOM 979 C C . ASN A 1 142 ? 23.654 25.570 37.050 1.00 8.28 130 ASN A C 1
ATOM 980 O O . ASN A 1 142 ? 23.141 26.679 37.044 1.00 9.63 130 ASN A O 1
ATOM 985 N N . GLU A 1 143 ? 23.549 24.736 36.036 1.00 9.81 131 GLU A N 1
ATOM 986 C CA . GLU A 1 143 ? 22.760 25.116 34.849 1.00 10.80 131 GLU A CA 1
ATOM 987 C C . GLU A 1 143 ? 21.273 25.343 35.201 1.00 7.68 131 GLU A C 1
ATOM 988 O O . GLU A 1 143 ? 20.640 26.270 34.690 1.00 8.59 131 GLU A O 1
ATOM 994 N N . LEU A 1 144 ? 20.775 24.484 36.086 1.00 7.25 132 LEU A N 1
ATOM 995 C CA . LEU A 1 144 ? 19.354 24.438 36.459 1.00 7.85 132 LEU A CA 1
ATOM 996 C C . LEU A 1 144 ? 19.265 24.592 37.966 1.00 7.80 132 LEU A C 1
ATOM 997 O O . LEU A 1 144 ? 20.163 24.137 38.705 1.00 7.16 132 LEU A O 1
ATOM 1002 N N . VAL A 1 145 ? 18.192 25.256 38.413 1.00 5.59 133 VAL A N 1
ATOM 1003 C CA . VAL A 1 145 ? 17.909 25.414 39.823 1.00 5.09 133 VAL A CA 1
ATOM 1004 C C . VAL A 1 145 ? 16.440 25.088 40.086 1.00 7.02 133 VAL A C 1
ATOM 1005 O O . VAL A 1 145 ? 15.609 25.182 39.193 1.00 5.39 133 VAL A O 1
ATOM 1009 N N . ASN A 1 146 ? 16.153 24.729 41.340 1.00 6.11 134 ASN A N 1
ATOM 1010 C CA . ASN A 1 146 ? 14.838 24.236 41.751 1.00 5.47 134 ASN A CA 1
ATOM 1011 C C . ASN A 1 146 ? 14.305 25.019 42.930 1.00 5.89 134 ASN A C 1
ATOM 1012 O O . ASN A 1 146 ? 15.034 25.354 43.871 1.00 5.38 134 ASN A O 1
ATOM 1017 N N . GLY A 1 147 ? 12.993 25.254 42.962 1.00 3.95 135 GLY A N 1
ATOM 1018 C CA . GLY A 1 147 ? 12.329 25.754 44.128 1.00 6.25 135 GLY A CA 1
ATOM 1019 C C . GLY A 1 147 ? 10.852 25.395 44.088 1.00 5.34 135 GLY A C 1
ATOM 1020 O O . GLY A 1 147 ? 10.329 24.974 43.039 1.00 6.95 135 GLY A O 1
ATOM 1021 N N . HIS A 1 148 ? 10.150 25.578 45.208 1.00 6.86 136 HIS A N 1
ATOM 1022 C CA . HIS A 1 148 ? 8.716 25.326 45.246 1.00 5.53 136 HIS A CA 1
ATOM 1023 C C . HIS A 1 148 ? 7.946 26.487 44.629 1.00 6.00 136 HIS A C 1
ATOM 1024 O O . HIS A 1 148 ? 8.222 27.638 44.989 1.00 7.73 136 HIS A O 1
ATOM 1031 N N . PRO A 1 149 ? 7.004 26.222 43.735 1.00 5.81 137 PRO A N 1
ATOM 1032 C CA . PRO A 1 149 ? 6.271 27.281 43.038 1.00 3.71 137 PRO A CA 1
ATOM 1033 C C . PRO A 1 149 ? 5.079 27.771 43.899 1.00 4.29 137 PRO A C 1
ATOM 1034 O O . PRO A 1 149 ? 3.945 27.674 43.462 1.00 8.20 137 PRO A O 1
ATOM 1038 N N . LEU A 1 150 ? 5.378 28.265 45.091 1.00 6.34 138 LEU A N 1
ATOM 1039 C CA . LEU A 1 150 ? 4.369 28.801 46.020 1.00 8.07 138 LEU A CA 1
ATOM 1040 C C . LEU A 1 150 ? 3.452 27.701 46.547 1.00 12.02 138 LEU A C 1
ATOM 1041 O O . LEU A 1 150 ? 2.302 27.964 46.983 1.00 12.79 138 LEU A O 1
ATOM 1046 N N . SER A 1 151 ? 3.963 26.469 46.536 1.00 9.03 139 SER A N 1
ATOM 1047 C CA . SER A 1 151 ? 3.262 25.313 47.063 1.00 10.48 139 SER A CA 1
ATOM 1048 C C . SER A 1 151 ? 4.268 24.216 47.336 1.00 11.83 139 SER A C 1
ATOM 1049 O O . SER A 1 151 ? 5.109 23.950 46.500 1.00 10.35 139 SER A O 1
ATOM 1052 N N . ASN A 1 152 ? 4.182 23.557 48.491 1.00 11.56 140 ASN A N 1
ATOM 1053 C CA . ASN A 1 152 ? 5.218 22.561 48.843 1.00 10.20 140 ASN A CA 1
ATOM 1054 C C . ASN A 1 152 ? 4.978 21.130 48.339 1.00 9.43 140 ASN A C 1
ATOM 1055 O O . ASN A 1 152 ? 5.725 20.201 48.733 1.00 10.00 140 ASN A O 1
ATOM 1060 N N . ASP A 1 153 ? 3.974 20.952 47.493 1.00 8.37 141 ASP A N 1
ATOM 1061 C CA . ASP A 1 153 ? 3.672 19.677 46.833 1.00 10.22 141 ASP A CA 1
ATOM 1062 C C . ASP A 1 153 ? 4.078 19.695 45.360 1.00 7.19 141 ASP A C 1
ATOM 1063 O O . ASP A 1 153 ? 3.648 18.867 44.577 1.00 7.05 141 ASP A O 1
ATOM 1068 N N . GLN A 1 154 ? 4.973 20.619 45.035 1.00 7.73 142 GLN A N 1
ATOM 1069 C CA . GLN A 1 154 ? 5.529 20.743 43.695 1.00 7.02 142 GLN A CA 1
ATOM 1070 C C . GLN A 1 154 ? 6.939 21.279 43.845 1.00 7.32 142 GLN A C 1
ATOM 1071 O O . GLN A 1 154 ? 7.214 22.070 44.739 1.00 6.24 142 GLN A O 1
ATOM 1077 N N . THR A 1 155 ? 7.777 20.874 42.903 1.00 5.97 143 THR A N 1
ATOM 1078 C CA . THR A 1 155 ? 9.142 21.410 42.772 1.00 5.13 143 THR A CA 1
ATOM 1079 C C . THR A 1 155 ? 9.338 21.744 41.323 1.00 6.71 143 THR A C 1
ATOM 1080 O O . THR A 1 155 ? 9.221 20.865 40.491 1.00 6.87 143 THR A O 1
ATOM 1084 N N . THR A 1 156 ? 9.732 23.007 41.051 1.00 5.56 144 THR A N 1
ATOM 1085 C CA . THR A 1 156 ? 9.879 23.566 39.709 1.00 4.79 144 THR A CA 1
ATOM 1086 C C . THR A 1 156 ? 11.339 23.835 39.395 1.00 4.96 144 THR A C 1
ATOM 1087 O O . THR A 1 156 ? 12.058 24.421 40.226 1.00 6.75 144 THR A O 1
ATOM 1091 N N . THR A 1 157 ? 11.721 23.439 38.192 1.00 5.07 145 THR A N 1
ATOM 1092 C CA . THR A 1 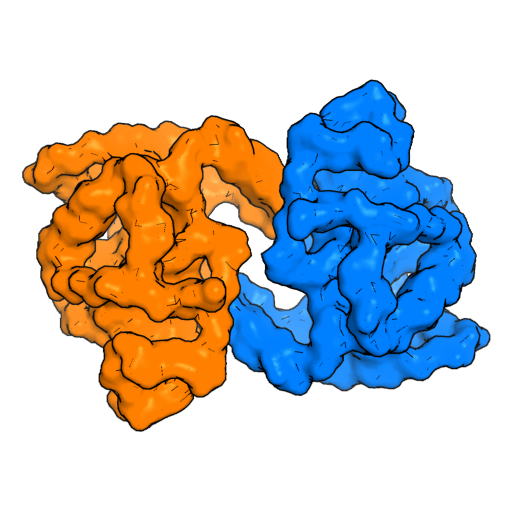157 ? 13.068 23.654 37.680 1.00 4.84 145 THR A CA 1
ATOM 1093 C C . THR A 1 157 ? 13.035 24.733 36.617 1.00 6.21 145 THR A C 1
ATOM 1094 O O . THR A 1 157 ? 12.230 24.655 35.671 1.00 7.08 145 THR A O 1
ATOM 1098 N N . ILE A 1 158 ? 13.981 25.673 36.729 1.00 4.59 146 ILE A N 1
ATOM 1099 C CA . ILE A 1 158 ? 14.209 26.683 35.714 1.00 5.81 146 ILE A CA 1
ATOM 1100 C C . ILE A 1 158 ? 15.731 26.818 35.544 1.00 5.67 146 ILE A C 1
ATOM 1101 O O . ILE A 1 158 ? 16.524 26.404 36.380 1.00 5.78 146 ILE A O 1
ATOM 1106 N N . ALA A 1 159 ? 16.121 27.427 34.449 1.00 6.72 147 ALA A N 1
ATOM 1107 C CA . ALA A 1 159 ? 17.541 27.681 34.229 1.00 4.61 147 ALA A CA 1
ATOM 1108 C C . ALA A 1 159 ? 18.026 28.727 35.227 1.00 6.06 147 ALA A C 1
ATOM 1109 O O . ALA A 1 159 ? 17.304 29.674 35.552 1.00 7.20 147 ALA A O 1
ATOM 1111 N N . SER A 1 160 ? 19.254 28.570 35.710 1.00 7.18 148 SER A N 1
ATOM 1112 C CA . SER A 1 160 ? 19.784 29.533 36.684 1.00 8.07 148 SER A CA 1
ATOM 1113 C C . SER A 1 160 ? 19.751 30.988 36.156 1.00 6.60 148 SER A C 1
ATOM 1114 O O . SER A 1 160 ? 19.399 31.919 36.905 1.00 9.23 148 SER A O 1
ATOM 1117 N N . LYS A 1 161 ? 20.077 31.182 34.884 1.00 9.37 149 LYS A N 1
ATOM 1118 C CA . LYS A 1 161 ? 19.995 32.513 34.285 1.00 10.19 149 LYS A CA 1
ATOM 1119 C C . LYS A 1 161 ? 18.561 33.061 34.293 1.00 10.47 149 LYS A C 1
ATOM 1120 O O . LYS A 1 161 ? 18.313 34.280 34.389 1.00 10.62 149 LYS A O 1
ATOM 1124 N N . ASP A 1 162 ? 17.597 32.174 34.195 1.00 8.23 150 ASP A N 1
ATOM 1125 C CA . ASP A 1 162 ? 16.193 32.587 34.251 1.00 7.11 150 ASP A CA 1
ATOM 1126 C C . ASP A 1 162 ? 15.732 32.910 35.674 1.00 8.13 150 ASP A C 1
ATOM 1127 O O . ASP A 1 162 ? 14.763 33.646 35.853 1.00 8.10 150 ASP A O 1
ATOM 1132 N N . LEU A 1 163 ? 16.418 32.392 36.706 1.00 7.57 151 LEU A N 1
ATOM 1133 C CA . LEU A 1 163 ? 16.096 32.831 38.069 1.00 7.46 151 LEU A CA 1
ATOM 1134 C C . LEU A 1 163 ? 16.372 34.320 38.199 1.00 7.54 151 LEU A C 1
ATOM 1135 O O . LEU A 1 163 ? 15.564 35.074 38.781 1.00 6.01 151 LEU A O 1
ATOM 1140 N N . ILE A 1 164 ? 17.515 34.753 37.666 1.00 7.52 152 ILE A N 1
ATOM 1141 C CA . ILE A 1 164 ? 17.839 36.169 37.652 1.00 6.83 152 ILE A CA 1
ATOM 1142 C C . ILE A 1 164 ? 16.768 36.957 36.892 1.00 6.97 152 ILE A C 1
ATOM 1143 O O . ILE A 1 164 ? 16.228 37.954 37.418 1.00 6.40 152 ILE A O 1
ATOM 1148 N N . ARG A 1 165 ? 16.403 36.496 35.695 1.00 5.95 153 ARG A N 1
ATOM 1149 C CA . ARG A 1 165 ? 15.389 37.191 34.878 1.00 6.08 153 ARG A CA 1
ATOM 1150 C C . ARG A 1 165 ? 14.047 37.262 35.620 1.00 4.50 153 ARG A C 1
ATOM 1151 O O . ARG A 1 165 ? 13.371 38.292 35.600 1.00 5.21 153 ARG A O 1
ATOM 1159 N N . PHE A 1 166 ? 13.680 36.175 36.298 1.00 4.60 154 PHE A N 1
ATOM 1160 C CA . PHE A 1 166 ? 12.453 36.151 37.098 1.00 4.39 154 PHE A CA 1
ATOM 1161 C C . PHE A 1 166 ? 12.483 37.226 38.180 1.00 4.73 154 PHE A C 1
ATOM 1162 O O . PHE A 1 166 ? 11.565 38.054 38.291 1.00 5.48 154 PHE A O 1
ATOM 1170 N N . LEU A 1 167 ? 13.571 37.252 38.951 1.00 4.80 155 LEU A N 1
ATOM 1171 C CA . LEU A 1 167 ? 13.684 38.244 40.026 1.00 4.33 155 LEU A CA 1
ATOM 1172 C C . LEU A 1 167 ? 13.615 39.667 39.463 1.00 4.85 155 LEU A C 1
ATOM 1173 O O . LEU A 1 167 ? 12.874 40.497 39.957 1.00 7.01 155 LEU A O 1
ATOM 1178 N N . GLU A 1 168 ? 14.388 39.931 38.413 1.00 4.36 156 GLU A N 1
ATOM 1179 C CA . GLU A 1 168 ? 14.376 41.242 37.804 1.00 6.89 156 GLU A CA 1
ATOM 1180 C C . GLU A 1 168 ? 12.960 41.630 37.387 1.00 5.53 156 GLU A C 1
ATOM 1181 O O . GLU A 1 168 ? 12.538 42.777 37.584 1.00 6.46 156 GLU A O 1
ATOM 1187 N N . ALA A 1 169 ? 12.217 40.706 36.788 1.00 4.72 157 ALA A N 1
ATOM 1188 C CA . ALA A 1 169 ? 10.842 41.001 36.348 1.00 3.79 157 ALA A CA 1
ATOM 1189 C C . ALA A 1 169 ? 9.876 41.380 37.473 1.00 4.46 157 ALA A C 1
ATOM 1190 O O . ALA A 1 169 ? 8.933 42.149 37.268 1.00 7.23 157 ALA A O 1
ATOM 1192 N N . THR A 1 170 ? 10.085 40.815 38.673 1.00 6.04 158 THR A N 1
ATOM 1193 C CA . THR A 1 170 ? 9.324 41.208 39.863 1.00 5.80 158 THR A CA 1
ATOM 1194 C C . THR A 1 170 ? 9.809 42.487 40.530 1.00 7.55 158 THR A C 1
ATOM 1195 O O . THR A 1 170 ? 9.290 42.842 41.611 1.00 7.91 158 THR A O 1
ATOM 1199 N N . GLY A 1 171 ? 10.805 43.158 39.946 1.00 7.23 159 GLY A N 1
ATOM 1200 C CA . GLY A 1 171 ? 11.284 44.442 40.498 1.00 7.09 159 GLY A CA 1
ATOM 1201 C C . GLY A 1 171 ? 12.386 44.253 41.519 1.00 7.55 159 GLY A C 1
ATOM 1202 O O . GLY A 1 171 ? 12.758 45.205 42.258 1.00 10.96 159 GLY A O 1
ATOM 1203 N N . HIS A 1 172 ? 13.006 43.067 41.530 1.00 9.00 160 HIS A N 1
ATOM 1204 C CA . HIS A 1 172 ? 14.064 42.745 42.484 1.00 9.00 160 HIS A CA 1
ATOM 1205 C C . HIS A 1 172 ? 15.358 42.555 41.714 1.00 9.21 160 HIS A C 1
ATOM 1206 O O . HIS A 1 172 ? 15.572 41.504 41.110 1.00 11.68 160 HIS A O 1
ATOM 1213 N N . ALA A 1 173 ? 16.236 43.544 41.722 1.00 12.27 161 ALA A N 1
ATOM 1214 C CA . ALA A 1 173 ? 17.565 43.371 41.129 1.00 11.70 161 ALA A CA 1
ATOM 1215 C C . ALA A 1 173 ? 18.426 42.539 42.087 1.00 9.85 161 ALA A C 1
ATOM 1216 O O . ALA A 1 173 ? 18.760 43.039 43.162 1.00 10.71 161 ALA A O 1
ATOM 1218 N N . PRO A 1 174 ? 18.736 41.285 41.746 1.00 7.98 162 PRO A N 1
ATOM 1219 C CA . PRO A 1 174 ? 19.469 40.447 42.709 1.00 9.46 162 PRO A CA 1
ATOM 1220 C C . PRO A 1 174 ? 20.923 40.798 42.838 1.00 8.94 162 PRO A C 1
ATOM 1221 O O . PRO A 1 174 ? 21.552 41.277 41.866 1.00 12.74 162 PRO A O 1
ATOM 1225 N N . LEU A 1 175 ? 21.470 40.549 44.029 1.00 7.48 163 LEU A N 1
ATOM 1226 C CA . LEU A 1 175 ? 22.900 40.663 44.239 1.00 9.09 163 LEU A CA 1
ATOM 1227 C C . LEU A 1 175 ? 23.476 39.271 44.114 1.00 11.09 163 LEU A C 1
ATOM 1228 O O . LEU A 1 175 ? 23.054 38.366 44.824 1.00 14.26 163 LEU A O 1
ATOM 1233 N N . VAL A 1 176 ? 24.466 39.089 43.259 1.00 9.99 164 VAL A N 1
ATOM 1234 C CA . VAL A 1 176 ? 25.106 37.776 43.092 1.00 9.46 164 VAL A CA 1
ATOM 1235 C C . VAL A 1 176 ? 26.445 37.847 43.799 1.00 11.66 164 VAL A C 1
ATOM 1236 O O . VAL A 1 176 ? 27.323 38.591 43.392 1.00 10.97 164 VAL A O 1
ATOM 1240 N N . LEU A 1 177 ? 26.568 37.129 44.909 1.00 9.10 165 LEU A N 1
ATOM 1241 C CA . LEU A 1 177 ? 27.683 37.276 45.847 1.00 10.23 165 LEU A CA 1
ATOM 1242 C C . LEU A 1 177 ? 28.033 35.926 46.398 1.00 10.35 165 LEU A C 1
ATOM 1243 O O . LEU A 1 177 ? 27.162 35.046 46.459 1.00 7.79 165 LEU A O 1
ATOM 1248 N N . LYS A 1 178 ? 29.285 35.738 46.816 1.00 9.79 166 LYS A N 1
ATOM 1249 C CA . LYS A 1 178 ? 29.633 34.505 47.494 1.00 8.63 166 LYS A CA 1
ATOM 1250 C C . LYS A 1 178 ? 29.300 34.644 48.989 1.00 9.40 166 LYS A C 1
ATOM 1251 O O . LYS A 1 178 ? 30.058 35.278 49.736 1.00 9.98 166 LYS A O 1
ATOM 1257 N N . VAL A 1 179 ? 28.171 34.078 49.419 1.00 8.19 167 VAL A N 1
ATOM 1258 C CA . VAL A 1 179 ? 27.747 34.104 50.841 1.00 8.94 167 VAL A CA 1
ATOM 1259 C C . VAL A 1 179 ? 27.916 32.749 51.523 1.00 10.68 167 VAL A C 1
ATOM 1260 O O . VAL A 1 179 ? 27.799 32.645 52.735 1.00 11.43 167 VAL A O 1
ATOM 1264 N N . SER A 1 180 ? 28.132 31.711 50.743 1.00 9.93 168 SER A N 1
ATOM 1265 C CA . SER A 1 180 ? 28.387 30.378 51.282 1.00 12.63 168 SER A CA 1
ATOM 1266 C C . SER A 1 180 ? 29.853 30.190 51.642 1.00 16.18 168 SER A C 1
ATOM 1267 O O . SER A 1 180 ? 30.760 30.798 51.065 1.00 16.00 168 SER A O 1
ATOM 1270 N N . GLU A 1 181 ? 30.062 29.313 52.611 1.00 17.98 169 GLU A N 1
ATOM 1271 C CA . GLU A 1 181 ? 31.385 29.065 53.117 1.00 21.93 169 GLU A CA 1
ATOM 1272 C C . GLU A 1 181 ? 32.110 28.190 52.124 1.00 24.16 169 GLU A C 1
ATOM 1273 O O . GLU A 1 181 ? 31.526 27.341 51.436 1.00 23.53 169 GLU A O 1
ATOM 1285 N N . ASN B 1 16 ? 3.277 0.611 71.168 1.00 24.78 4 ASN B N 1
ATOM 1286 C CA . ASN B 1 16 ? 4.624 1.141 70.813 1.00 22.80 4 ASN B CA 1
ATOM 1287 C C . ASN B 1 16 ? 5.089 2.231 71.777 1.00 20.65 4 ASN B C 1
ATOM 1288 O O . ASN B 1 16 ? 4.323 3.094 72.173 1.00 23.04 4 ASN B O 1
ATOM 1293 N N . SER B 1 17 ? 6.357 2.184 72.146 1.00 17.57 5 SER B N 1
ATOM 1294 C CA . SER B 1 17 ? 6.888 3.103 73.163 1.00 14.65 5 SER B CA 1
ATOM 1295 C C . SER B 1 17 ? 6.953 4.524 72.603 1.00 12.41 5 SER B C 1
ATOM 1296 O O . SER B 1 17 ? 7.352 4.740 71.433 1.00 11.63 5 SER B O 1
ATOM 1299 N N . ARG B 1 18 ? 6.556 5.480 73.428 1.00 13.01 6 ARG B N 1
ATOM 1300 C CA . ARG B 1 18 ? 6.649 6.899 73.073 1.00 13.12 6 ARG B CA 1
ATOM 1301 C C . ARG B 1 18 ? 6.901 7.693 74.348 1.00 12.58 6 ARG B C 1
ATOM 1302 O O . ARG B 1 18 ? 5.999 8.361 74.891 1.00 14.13 6 ARG B O 1
ATOM 1310 N N . LYS B 1 19 ? 8.143 7.610 74.825 1.00 9.87 7 LYS B N 1
ATOM 1311 C CA . LYS B 1 19 ? 8.488 8.167 76.117 1.00 9.56 7 LYS B CA 1
ATOM 1312 C C . LYS B 1 19 ? 8.506 9.684 76.084 1.00 11.03 7 LYS B C 1
ATOM 1313 O O . LYS B 1 19 ? 8.623 10.303 75.011 1.00 10.84 7 LYS B O 1
ATOM 1319 N N . THR B 1 20 ? 8.397 10.269 77.276 1.00 10.58 8 THR B N 1
ATOM 1320 C CA . THR B 1 20 ? 8.437 11.704 77.422 1.00 10.10 8 THR B CA 1
ATOM 1321 C C . THR B 1 20 ? 9.879 12.161 77.628 1.00 7.13 8 THR B C 1
ATOM 1322 O O . THR B 1 20 ? 10.764 11.349 77.975 1.00 9.70 8 THR B O 1
ATOM 1326 N N . ALA B 1 21 ? 10.083 13.468 77.500 1.00 7.70 9 ALA B N 1
ATOM 1327 C CA . ALA B 1 21 ? 11.385 14.065 77.763 1.00 8.85 9 ALA B CA 1
ATOM 1328 C C . ALA B 1 21 ? 11.793 13.737 79.203 1.00 9.45 9 ALA B C 1
ATOM 1329 O O . ALA B 1 21 ? 12.928 13.400 79.464 1.00 7.64 9 ALA B O 1
ATOM 1331 N N . THR B 1 22 ? 10.860 13.862 80.144 1.00 10.24 10 THR B N 1
ATOM 1332 C CA . THR B 1 22 ? 11.125 13.522 81.544 1.00 11.22 10 THR B CA 1
ATOM 1333 C C . THR B 1 22 ? 11.635 12.128 81.708 1.00 8.26 10 THR B C 1
ATOM 1334 O O . THR B 1 22 ? 12.637 11.880 82.408 1.00 10.81 10 THR B O 1
ATOM 1338 N N . GLU B 1 23 ? 10.989 11.183 81.031 1.00 7.66 11 GLU B N 1
ATOM 1339 C CA . GLU B 1 23 ? 11.416 9.815 81.078 1.00 8.10 11 GLU B CA 1
ATOM 1340 C C . GLU B 1 23 ? 12.823 9.666 80.517 1.00 7.80 11 GLU B C 1
ATOM 1341 O O . GLU B 1 23 ? 13.655 8.941 81.076 1.00 8.67 11 GLU B O 1
ATOM 1347 N N . LEU B 1 24 ? 13.125 10.378 79.447 1.00 7.22 12 LEU B N 1
ATOM 1348 C CA . LEU B 1 24 ? 14.478 10.334 78.915 1.00 6.60 12 LEU B CA 1
ATOM 1349 C C . LEU B 1 24 ? 15.519 10.844 79.935 1.00 7.14 12 LEU B C 1
ATOM 1350 O O . LEU B 1 24 ? 16.579 10.243 80.166 1.00 7.90 12 LEU B O 1
ATOM 1355 N N . PHE B 1 25 ? 15.206 11.976 80.545 1.00 6.96 13 PHE B N 1
ATOM 1356 C CA . PHE B 1 25 ? 16.139 12.574 81.482 1.00 6.75 13 PHE B CA 1
ATOM 1357 C C . PHE B 1 25 ? 16.411 11.635 82.683 1.00 6.66 13 PHE B C 1
ATOM 1358 O O . PHE B 1 25 ? 17.575 11.500 83.133 1.00 8.05 13 PHE B O 1
ATOM 1366 N N . GLU B 1 26 ? 15.354 10.998 83.166 1.00 7.92 14 GLU B N 1
ATOM 1367 C CA . GLU B 1 26 ? 15.485 10.068 84.280 1.00 7.86 14 GLU B CA 1
ATOM 1368 C C . GLU B 1 26 ? 16.339 8.889 83.882 1.00 7.54 14 GLU B C 1
ATOM 1369 O O . GLU B 1 26 ? 17.190 8.445 84.659 1.00 7.58 14 GLU B O 1
ATOM 1375 N N . PHE B 1 27 ? 16.147 8.376 82.664 1.00 5.26 15 PHE B N 1
ATOM 1376 C CA . PHE B 1 27 ? 16.997 7.289 82.163 1.00 5.88 15 PHE B CA 1
ATOM 1377 C C . PHE B 1 27 ? 18.476 7.710 82.150 1.00 7.46 15 PHE B C 1
ATOM 1378 O O . PHE B 1 27 ? 19.341 6.986 82.645 1.00 8.01 15 PHE B O 1
ATOM 1386 N N . LEU B 1 28 ? 18.766 8.910 81.618 1.00 6.94 16 LEU B N 1
ATOM 1387 C CA . LEU B 1 28 ? 20.140 9.424 81.542 1.00 5.90 16 LEU B CA 1
ATOM 1388 C C . LEU B 1 28 ? 20.710 9.584 82.963 1.00 5.66 16 LEU B C 1
ATOM 1389 O O . LEU B 1 28 ? 21.870 9.262 83.224 1.00 7.84 16 LEU B O 1
ATOM 1394 N N . ASP B 1 29 ? 19.891 10.102 83.871 1.00 6.84 17 ASP B N 1
ATOM 1395 C CA . ASP B 1 29 ? 20.291 10.230 85.308 1.00 6.83 17 ASP B CA 1
ATOM 1396 C C . ASP B 1 29 ? 20.701 8.871 85.889 1.00 6.03 17 ASP B C 1
ATOM 1397 O O . ASP B 1 29 ? 21.739 8.753 86.547 1.00 7.89 17 ASP B O 1
ATOM 1402 N N . GLY B 1 30 ? 19.885 7.847 85.658 1.00 7.62 18 GLY B N 1
ATOM 1403 C CA . GLY B 1 30 ? 20.248 6.524 86.174 1.00 5.79 18 GLY B CA 1
ATOM 1404 C C . GLY B 1 30 ? 21.539 5.968 85.583 1.00 7.64 18 GLY B C 1
ATOM 1405 O O . GLY B 1 30 ? 22.222 5.141 86.223 1.00 8.91 18 GLY B O 1
ATOM 1406 N N . LEU B 1 31 ? 21.877 6.385 84.363 1.00 6.31 19 LEU B N 1
ATOM 1407 C CA . LEU B 1 31 ? 23.138 6.002 83.713 1.00 6.19 19 LEU B CA 1
ATOM 1408 C C . LEU B 1 31 ? 24.329 6.822 84.135 1.00 6.50 19 LEU B C 1
ATOM 1409 O O . LEU B 1 31 ? 25.460 6.520 83.781 1.00 8.87 19 LEU B O 1
ATOM 1414 N N . GLY B 1 32 ? 24.091 7.895 84.881 1.00 6.03 20 GLY B N 1
ATOM 1415 C CA . GLY B 1 32 ? 25.177 8.768 85.265 1.00 7.57 20 GLY B CA 1
ATOM 1416 C C . GLY B 1 32 ? 25.646 9.670 84.125 1.00 10.34 20 GLY B C 1
ATOM 1417 O O . GLY B 1 32 ? 26.814 10.046 84.070 1.00 12.49 20 GLY B O 1
ATOM 1418 N N . ILE B 1 33 ? 24.748 9.946 83.172 1.00 8.38 21 ILE B N 1
ATOM 1419 C CA . ILE B 1 33 ? 25.038 10.820 82.029 1.00 9.58 21 ILE B CA 1
ATOM 1420 C C . ILE B 1 33 ? 24.583 12.253 82.319 1.00 6.95 21 ILE B C 1
ATOM 1421 O O . ILE B 1 33 ? 23.382 12.487 82.488 1.00 6.48 21 ILE B O 1
ATOM 1426 N N . SER B 1 34 ? 25.544 13.167 82.371 1.00 8.70 22 SER B N 1
ATOM 1427 C CA . SER B 1 34 ? 25.244 14.570 82.612 1.00 7.42 22 SER B CA 1
ATOM 1428 C C . SER B 1 34 ? 24.547 15.119 81.372 1.00 9.33 22 SER B C 1
ATOM 1429 O O . SER B 1 34 ? 24.921 14.779 80.235 1.00 10.01 22 SER B O 1
ATOM 1432 N N . HIS B 1 35 ? 23.528 15.948 81.588 1.00 7.62 23 HIS B N 1
ATOM 1433 C CA . HIS B 1 35 ? 22.854 16.602 80.476 1.00 7.13 23 HIS B CA 1
ATOM 1434 C C . HIS B 1 35 ? 22.513 18.041 80.823 1.00 10.17 23 HIS B C 1
ATOM 1435 O O . HIS B 1 35 ? 22.323 18.363 81.993 1.00 8.19 23 HIS B O 1
ATOM 1442 N N . THR B 1 36 ? 22.454 18.895 79.804 1.00 9.08 24 THR B N 1
ATOM 1443 C CA . THR B 1 36 ? 21.894 20.224 79.936 1.00 7.46 24 THR B CA 1
ATOM 1444 C C . THR B 1 36 ? 20.945 20.461 78.816 1.00 9.60 24 THR B C 1
ATOM 1445 O O . THR B 1 36 ? 21.175 19.998 77.722 1.00 9.85 24 THR B O 1
ATOM 1452 N N . THR B 1 37 ? 19.873 21.185 79.109 1.00 7.98 25 THR B N 1
ATOM 1453 C CA . THR B 1 37 ? 18.856 21.461 78.114 1.00 8.44 25 THR B CA 1
ATOM 1454 C C . THR B 1 37 ? 18.481 22.932 78.032 1.00 8.95 25 THR B C 1
ATOM 1455 O O . THR B 1 37 ? 18.325 23.619 79.069 1.00 8.86 25 THR B O 1
ATOM 1459 N N . LYS B 1 38 ? 18.304 23.395 76.802 1.00 7.77 26 LYS B N 1
ATOM 1460 C CA . LYS B 1 38 ? 17.785 24.730 76.501 1.00 9.13 26 LYS B CA 1
ATOM 1461 C C . LYS B 1 38 ? 16.353 24.572 76.076 1.00 7.32 26 LYS B C 1
ATOM 1462 O O . LYS B 1 38 ? 16.056 23.772 75.192 1.00 7.59 26 LYS B O 1
ATOM 1468 N N . GLN B 1 39 ? 15.457 25.316 76.730 1.00 9.10 27 GLN B N 1
ATOM 1469 C CA . GLN B 1 39 ? 14.058 25.374 76.372 1.00 11.62 27 GLN B CA 1
ATOM 1470 C C . GLN B 1 39 ? 13.916 26.458 75.309 1.00 10.90 27 GLN B C 1
ATOM 1471 O O . GLN B 1 39 ? 14.513 27.525 75.432 1.00 15.04 27 GLN B O 1
ATOM 1477 N N . HIS B 1 40 ? 13.145 26.191 74.278 1.00 9.77 28 HIS B N 1
ATOM 1478 C CA . HIS B 1 40 ? 13.018 27.172 73.195 1.00 10.05 28 HIS B CA 1
ATOM 1479 C C . HIS B 1 40 ? 11.759 26.894 72.394 1.00 12.12 28 HIS B C 1
ATOM 1480 O O . HIS B 1 40 ? 11.314 25.758 72.288 1.00 11.09 28 HIS B O 1
ATOM 1487 N N . GLU B 1 41 ? 11.175 27.936 71.809 1.00 13.25 29 GLU B N 1
ATOM 1488 C CA . GLU B 1 41 ? 10.126 27.690 70.854 1.00 13.05 29 GLU B CA 1
ATOM 1489 C C . GLU B 1 41 ? 10.632 26.825 69.696 1.00 11.16 29 GLU B C 1
ATOM 1490 O O . GLU B 1 41 ? 11.807 26.943 69.249 1.00 11.91 29 GLU B O 1
ATOM 1496 N N . PRO B 1 42 ? 9.793 25.936 69.178 1.00 11.48 30 PRO B N 1
ATOM 1497 C CA . PRO B 1 42 ? 10.194 25.168 68.036 1.00 11.93 30 PRO B CA 1
ATOM 1498 C C . PRO B 1 42 ? 10.553 26.071 66.858 1.00 12.97 30 PRO B C 1
ATOM 1499 O O . PRO B 1 42 ? 9.966 27.163 66.695 1.00 13.53 30 PRO B O 1
ATOM 1503 N N . VAL B 1 43 ? 11.559 25.646 66.112 1.00 10.61 31 VAL B N 1
ATOM 1504 C CA . VAL B 1 43 ? 12.049 26.455 64.959 1.00 12.26 31 VAL B CA 1
ATOM 1505 C C . VAL B 1 43 ? 11.917 25.680 63.655 1.00 12.69 31 VAL B C 1
ATOM 1506 O O . VAL B 1 43 ? 12.130 24.458 63.622 1.00 14.69 31 VAL B O 1
ATOM 1510 N N . PHE B 1 44 ? 11.591 26.402 62.576 1.00 10.01 32 PHE B N 1
ATOM 1511 C CA . PHE B 1 44 ? 11.295 25.789 61.309 1.00 13.45 32 PHE B CA 1
ATOM 1512 C C . PHE B 1 44 ? 12.086 26.364 60.161 1.00 15.00 32 PHE B C 1
ATOM 1513 O O . PHE B 1 44 ? 12.495 25.601 59.266 1.00 22.00 32 PHE B O 1
ATOM 1521 N N . THR B 1 45 ? 12.354 27.668 60.170 1.00 9.62 33 THR B N 1
ATOM 1522 C CA . THR B 1 45 ? 13.043 28.250 59.014 1.00 7.72 33 THR B CA 1
ATOM 1523 C C . THR B 1 45 ? 14.549 28.018 59.073 1.00 7.72 33 THR B C 1
ATOM 1524 O O . THR B 1 45 ? 15.137 27.720 60.134 1.00 9.37 33 THR B O 1
ATOM 1528 N N . VAL B 1 46 ? 15.185 28.204 57.934 1.00 7.59 34 VAL B N 1
ATOM 1529 C CA . VAL B 1 46 ? 16.635 27.953 57.844 1.00 6.11 34 VAL B CA 1
ATOM 1530 C C . VAL B 1 46 ? 17.406 28.915 58.781 1.00 9.32 34 VAL B C 1
ATOM 1531 O O . VAL B 1 46 ? 18.243 28.483 59.554 1.00 10.41 34 VAL B O 1
ATOM 1538 N N . ALA B 1 47 ? 17.137 30.221 58.717 1.00 6.97 35 ALA B N 1
ATOM 1539 C CA . ALA B 1 47 ? 17.911 31.181 59.479 1.00 6.69 35 ALA B CA 1
ATOM 1540 C C . ALA B 1 47 ? 17.607 31.113 60.968 1.00 8.70 35 ALA B C 1
ATOM 1541 O O . ALA B 1 47 ? 18.488 31.252 61.818 1.00 10.83 35 ALA B O 1
ATOM 1543 N N . GLU B 1 48 ? 16.348 30.838 61.297 1.00 7.66 36 GLU B N 1
ATOM 1544 C CA . GLU B 1 48 ? 15.976 30.721 62.699 1.00 8.65 36 GLU B CA 1
ATOM 1545 C C . GLU B 1 48 ? 16.570 29.472 63.331 1.00 8.09 36 GLU B C 1
ATOM 1546 O O . GLU B 1 48 ? 17.110 29.526 64.453 1.00 10.09 36 GLU B O 1
ATOM 1552 N N . SER B 1 49 ? 16.586 28.352 62.601 1.00 8.07 37 SER B N 1
ATOM 1553 C CA . SER B 1 49 ? 17.214 27.127 63.109 1.00 10.02 37 SER B CA 1
ATOM 1554 C C . SER B 1 49 ? 18.699 27.300 63.264 1.00 9.65 37 SER B C 1
ATOM 1555 O O . SER B 1 49 ? 19.301 26.885 64.268 1.00 9.08 37 SER B O 1
ATOM 1558 N N . GLN B 1 50 ? 19.332 27.931 62.293 1.00 8.15 38 GLN B N 1
ATOM 1559 C CA . GLN B 1 50 ? 20.758 28.152 62.378 1.00 8.32 38 GLN B CA 1
ATOM 1560 C C . GLN B 1 50 ? 21.112 29.106 63.525 1.00 8.94 38 GLN B C 1
ATOM 1561 O O . GLN B 1 50 ? 22.049 28.860 64.274 1.00 8.91 38 GLN B O 1
ATOM 1567 N N . SER B 1 51 ? 20.325 30.158 63.692 1.00 7.03 39 SER B N 1
ATOM 1568 C CA . SER B 1 51 ? 20.562 31.099 64.795 1.00 7.19 39 SER B CA 1
ATOM 1569 C C . SER B 1 51 ? 20.506 30.380 66.145 1.00 8.73 39 SER B C 1
ATOM 1570 O O . SER B 1 51 ? 21.301 30.661 67.060 1.00 10.66 39 SER B O 1
ATOM 1573 N N . LEU B 1 52 ? 19.545 29.484 66.295 1.00 7.94 40 LEU B N 1
ATOM 1574 C CA . LEU B 1 52 ? 19.427 28.715 67.517 1.00 8.47 40 LEU B CA 1
ATOM 1575 C C . LEU B 1 52 ? 20.612 27.810 67.708 1.00 6.98 40 LEU B C 1
ATOM 1576 O O . LEU B 1 52 ? 21.194 27.781 68.770 1.00 8.44 40 LEU B O 1
ATOM 1581 N N . ARG B 1 53 ? 20.988 27.042 66.687 1.00 7.84 41 ARG B N 1
ATOM 1582 C CA . ARG B 1 53 ? 22.168 26.209 66.806 1.00 8.10 41 ARG B CA 1
ATOM 1583 C C . ARG B 1 53 ? 23.422 26.996 67.226 1.00 9.27 41 ARG B C 1
ATOM 1584 O O . ARG B 1 53 ? 24.229 26.514 68.023 1.00 10.98 41 ARG B O 1
ATOM 1592 N N . ASP B 1 54 ? 23.597 28.206 66.683 1.00 6.57 42 ASP B N 1
ATOM 1593 C CA . ASP B 1 54 ? 24.756 29.019 66.988 1.00 10.04 42 ASP B CA 1
ATOM 1594 C C . ASP B 1 54 ? 24.809 29.446 68.460 1.00 9.92 42 ASP B C 1
ATOM 1595 O O . ASP B 1 54 ? 25.884 29.824 68.928 1.00 13.30 42 ASP B O 1
ATOM 1600 N N . LEU B 1 55 ? 23.691 29.329 69.182 1.00 6.15 43 LEU B N 1
ATOM 1601 C CA . LEU B 1 55 ? 23.659 29.684 70.615 1.00 6.53 43 LEU B CA 1
ATOM 1602 C C . LEU B 1 55 ? 23.967 28.471 71.512 1.00 7.37 43 LEU B C 1
ATOM 1603 O O . LEU B 1 55 ? 24.112 28.623 72.732 1.00 10.89 43 LEU B O 1
ATOM 1608 N N . ILE B 1 56 ? 24.068 27.283 70.920 1.00 6.11 44 ILE B N 1
ATOM 1609 C CA . ILE B 1 56 ? 24.150 26.026 71.668 1.00 4.29 44 ILE B CA 1
ATOM 1610 C C . ILE B 1 56 ? 25.449 25.338 71.280 1.00 7.21 44 ILE B C 1
ATOM 1611 O O . ILE B 1 56 ? 25.551 24.745 70.188 1.00 8.77 44 ILE B O 1
ATOM 1616 N N . PRO B 1 57 ? 26.457 25.380 72.144 1.00 9.46 45 PRO B N 1
ATOM 1617 C CA . PRO B 1 57 ? 27.715 24.719 71.824 1.00 8.27 45 PRO B CA 1
ATOM 1618 C C . PRO B 1 57 ? 27.566 23.217 71.544 1.00 8.59 45 PRO B C 1
ATOM 1619 O O . PRO B 1 57 ? 26.674 22.586 72.124 1.00 8.78 45 PRO B O 1
ATOM 1623 N N . GLY B 1 58 ? 28.487 22.681 70.743 1.00 8.83 46 GLY B N 1
ATOM 1624 C CA . GLY B 1 58 ? 28.537 21.279 70.409 1.00 8.41 46 GLY B CA 1
ATOM 1625 C C . GLY B 1 58 ? 28.030 20.953 69.024 1.00 13.23 46 GLY B C 1
ATOM 1626 O O . GLY B 1 58 ? 27.563 21.824 68.278 1.00 13.34 46 GLY B O 1
ATOM 1627 N N . GLY B 1 59 ? 28.186 19.685 68.652 1.00 9.29 47 GLY B N 1
ATOM 1628 C CA . GLY B 1 59 ? 27.739 19.232 67.379 1.00 9.40 47 GLY B CA 1
ATOM 1629 C C . GLY B 1 59 ? 26.249 19.015 67.363 1.00 12.43 47 GLY B C 1
ATOM 1630 O O . GLY B 1 59 ? 25.752 18.307 68.192 1.00 16.80 47 GLY B O 1
ATOM 1631 N N . HIS B 1 60 ? 25.552 19.572 66.383 1.00 8.42 48 HIS B N 1
ATOM 1632 C CA . HIS B 1 60 ? 24.114 19.389 66.257 1.00 6.48 48 HIS B CA 1
ATOM 1633 C C . HIS B 1 60 ? 23.853 18.236 65.314 1.00 7.30 48 HIS B C 1
ATOM 1634 O O . HIS B 1 60 ? 24.544 18.105 64.287 1.00 9.67 48 HIS B O 1
ATOM 1641 N N . THR B 1 61 ? 22.929 17.379 65.715 1.00 8.94 49 THR B N 1
ATOM 1642 C CA . THR B 1 61 ? 22.695 16.102 64.992 1.00 8.16 49 THR B CA 1
ATOM 1643 C C . THR B 1 61 ? 21.499 16.197 64.066 1.00 9.55 49 THR B C 1
ATOM 1644 O O . THR B 1 61 ? 20.554 16.951 64.316 1.00 8.70 49 THR B O 1
ATOM 1648 N N . LYS B 1 62 ? 21.583 15.453 62.955 1.00 6.46 50 LYS B N 1
ATOM 1649 C CA . LYS B 1 62 ? 20.433 15.195 62.121 1.00 8.92 50 LYS B CA 1
ATOM 1650 C C . LYS B 1 62 ? 20.475 13.712 61.792 1.00 7.02 50 LYS B C 1
ATOM 1651 O O . LYS B 1 62 ? 21.529 13.071 61.881 1.00 7.73 50 LYS B O 1
ATOM 1657 N N . ASN B 1 63 ? 19.301 13.183 61.473 1.00 4.89 51 ASN B N 1
ATOM 1658 C CA . ASN B 1 63 ? 19.122 11.739 61.403 1.00 4.81 51 ASN B CA 1
ATOM 1659 C C . ASN B 1 63 ? 18.464 11.313 60.125 1.00 5.62 51 ASN B C 1
ATOM 1660 O O . ASN B 1 63 ? 17.448 11.904 59.734 1.00 7.24 51 ASN B O 1
ATOM 1665 N N . LEU B 1 64 ? 19.037 10.312 59.471 1.00 5.20 52 LEU B N 1
ATOM 1666 C CA . LEU B 1 64 ? 18.432 9.682 58.302 1.00 6.15 52 LEU B CA 1
ATOM 1667 C C . LEU B 1 64 ? 17.868 8.319 58.674 1.00 6.65 52 LEU B C 1
ATOM 1668 O O . LEU B 1 64 ? 18.609 7.437 59.065 1.00 5.89 52 LEU B O 1
ATOM 1673 N N . PHE B 1 65 ? 16.557 8.132 58.505 1.00 5.73 53 PHE B N 1
ATOM 1674 C CA . PHE B 1 65 ? 15.882 6.919 58.839 1.00 5.83 53 PHE B CA 1
ATOM 1675 C C . PHE B 1 65 ? 15.612 6.202 57.538 1.00 7.19 53 PHE B C 1
ATOM 1676 O O . PHE B 1 65 ? 14.818 6.651 56.726 1.00 6.71 53 PHE B O 1
ATOM 1684 N N . VAL B 1 66 ? 16.301 5.093 57.361 1.00 5.77 54 VAL B N 1
ATOM 1685 C CA . VAL B 1 66 ? 16.347 4.361 56.103 1.00 6.26 54 VAL B CA 1
ATOM 1686 C C . VAL B 1 66 ? 16.235 2.870 56.293 1.00 6.89 54 VAL B C 1
ATOM 1687 O O . VAL B 1 66 ? 16.338 2.338 57.394 1.00 5.86 54 VAL B O 1
ATOM 1691 N N . LYS B 1 67 ? 15.922 2.209 55.201 1.00 5.95 55 LYS B N 1
ATOM 1692 C CA . LYS B 1 67 ? 15.921 0.747 55.189 1.00 6.57 55 LYS B CA 1
ATOM 1693 C C . LYS B 1 67 ? 16.495 0.203 53.887 1.00 6.05 55 LYS B C 1
ATOM 1694 O O . LYS B 1 67 ? 16.749 0.948 52.939 1.00 5.82 55 LYS B O 1
ATOM 1700 N N . ASP B 1 68 ? 16.693 -1.097 53.843 1.00 5.38 56 ASP B N 1
ATOM 1701 C CA . ASP B 1 68 ? 17.135 -1.765 52.644 1.00 6.22 56 ASP B CA 1
ATOM 1702 C C . ASP B 1 68 ? 16.063 -2.712 52.141 1.00 6.16 56 ASP B C 1
ATOM 1703 O O . ASP B 1 68 ? 14.953 -2.796 52.676 1.00 6.57 56 ASP B O 1
ATOM 1708 N N . LYS B 1 69 ? 16.400 -3.422 51.068 1.00 6.77 57 LYS B N 1
ATOM 1709 C CA . LYS B 1 69 ? 15.412 -4.313 50.411 1.00 8.34 57 LYS B CA 1
ATOM 1710 C C . LYS B 1 69 ? 15.028 -5.505 51.211 1.00 9.24 57 LYS B C 1
ATOM 1711 O O . LYS B 1 69 ? 14.032 -6.175 50.882 1.00 10.87 57 LYS B O 1
ATOM 1717 N N . LYS B 1 70 ? 15.775 -5.758 52.275 1.00 9.46 58 LYS B N 1
ATOM 1718 C CA . LYS B 1 70 ? 15.456 -6.833 53.204 1.00 11.04 58 LYS B CA 1
ATOM 1719 C C . LYS B 1 70 ? 14.717 -6.303 54.450 1.00 12.59 58 LYS B C 1
ATOM 1720 O O . LYS B 1 70 ? 14.529 -7.048 55.427 1.00 14.07 58 LYS B O 1
ATOM 1726 N N . ASP B 1 71 ? 14.253 -5.045 54.385 1.00 11.05 59 ASP B N 1
ATOM 1727 C CA . ASP B 1 71 ? 13.559 -4.377 55.463 1.00 11.16 59 ASP B CA 1
ATOM 1728 C C . ASP B 1 71 ? 14.353 -4.344 56.746 1.00 11.45 59 ASP B C 1
ATOM 1729 O O . ASP B 1 71 ? 13.768 -4.376 57.825 1.00 11.70 59 ASP B O 1
ATOM 1734 N N . GLN B 1 72 ? 15.664 -4.222 56.598 1.00 8.40 60 GLN B N 1
ATOM 1735 C CA . GLN B 1 72 ? 16.507 -3.867 57.744 1.00 9.64 60 GLN B CA 1
ATOM 1736 C C . GLN B 1 72 ? 16.572 -2.347 57.834 1.00 7.40 60 GLN B C 1
ATOM 1737 O O . GLN B 1 72 ? 16.989 -1.671 56.868 1.00 8.10 60 GLN B O 1
ATOM 1743 N N . TYR B 1 73 ? 16.205 -1.844 59.015 1.00 7.88 61 TYR B N 1
ATOM 1744 C CA . TYR B 1 73 ? 16.136 -0.421 59.288 1.00 7.56 61 TYR B CA 1
ATOM 1745 C C . TYR B 1 73 ? 17.405 0.083 59.988 1.00 6.54 61 TYR B C 1
ATOM 1746 O O . TYR B 1 73 ? 18.000 -0.581 60.841 1.00 8.17 61 TYR B O 1
ATOM 1755 N N . PHE B 1 74 ? 17.761 1.301 59.615 1.00 7.02 62 PHE B N 1
ATOM 1756 C CA . PHE B 1 74 ? 18.901 2.017 60.166 1.00 6.96 62 PHE B CA 1
ATOM 1757 C C . PHE B 1 74 ? 18.535 3.464 60.466 1.00 5.60 62 PHE B C 1
ATOM 1758 O O . PHE B 1 74 ? 17.716 4.110 59.774 1.00 6.74 62 PHE B O 1
ATOM 1766 N N . VAL B 1 75 ? 19.223 4.015 61.466 1.00 6.49 63 VAL B N 1
ATOM 1767 C CA . VAL B 1 75 ? 19.312 5.467 61.662 1.00 5.69 63 VAL B CA 1
ATOM 1768 C C . VAL B 1 75 ? 20.769 5.863 61.501 1.00 6.98 63 VAL B C 1
ATOM 1769 O O . VAL B 1 75 ? 21.667 5.312 62.150 1.00 6.26 63 VAL B O 1
ATOM 1773 N N . LEU B 1 76 ? 21.002 6.765 60.573 1.00 4.97 64 LEU B N 1
ATOM 1774 C CA . LEU B 1 76 ? 22.331 7.346 60.390 1.00 5.11 64 LEU B CA 1
ATOM 1775 C C . LEU B 1 76 ? 22.274 8.727 61.056 1.00 4.97 64 LEU B C 1
ATOM 1776 O O . LEU B 1 76 ? 21.523 9.609 60.613 1.00 5.82 64 LEU B O 1
ATOM 1781 N N . THR B 1 77 ? 23.105 8.936 62.068 1.00 5.35 65 THR B N 1
ATOM 1782 C CA . THR B 1 77 ? 23.147 10.207 62.784 1.00 4.46 65 THR B CA 1
ATOM 1783 C C . THR B 1 77 ? 24.453 10.902 62.396 1.00 5.53 65 THR B C 1
ATOM 1784 O O . THR B 1 77 ? 25.552 10.375 62.596 1.00 6.71 65 THR B O 1
ATOM 1788 N N . VAL B 1 78 ? 24.310 12.096 61.849 1.00 5.78 66 VAL B N 1
ATOM 1789 C CA . VAL B 1 78 ? 25.411 12.877 61.309 1.00 4.56 66 VAL B CA 1
ATOM 1790 C C . VAL B 1 78 ? 25.301 14.324 61.834 1.00 4.74 66 VAL B C 1
ATOM 1791 O O . VAL B 1 78 ? 24.303 14.734 62.427 1.00 8.31 66 VAL B O 1
ATOM 1795 N N . GLU B 1 79 ? 26.364 15.076 61.635 1.00 6.85 67 GLU B N 1
ATOM 1796 C CA . GLU B 1 79 ? 26.361 16.498 61.936 1.00 7.02 67 GLU B CA 1
ATOM 1797 C C . GLU B 1 79 ? 25.392 17.239 61.001 1.00 7.18 67 GLU B C 1
ATOM 1798 O O . GLU B 1 79 ? 25.173 16.851 59.850 1.00 7.26 67 GLU B O 1
ATOM 1804 N N . GLU B 1 80 ? 24.810 18.315 61.491 1.00 8.43 68 GLU B N 1
ATOM 1805 C CA . GLU B 1 80 ? 23.768 19.017 60.751 1.00 8.57 68 GLU B CA 1
ATOM 1806 C C . GLU B 1 80 ? 24.149 19.443 59.324 1.00 8.92 68 GLU B C 1
ATOM 1807 O O . GLU B 1 80 ? 23.277 19.461 58.435 1.00 8.49 68 GLU B O 1
ATOM 1813 N N . ASN B 1 81 ? 25.398 19.837 59.121 1.00 9.04 69 ASN B N 1
ATOM 1814 C CA . ASN B 1 81 ? 25.836 20.298 57.800 1.00 9.88 69 ASN B CA 1
ATOM 1815 C C . ASN B 1 81 ? 26.485 19.192 56.967 1.00 12.06 69 ASN B C 1
ATOM 1816 O O . ASN B 1 81 ? 26.983 19.469 55.854 1.00 12.48 69 ASN B O 1
ATOM 1821 N N . ALA B 1 82 ? 26.447 17.937 57.458 1.00 8.97 70 ALA B N 1
ATOM 1822 C CA . ALA B 1 82 ? 27.022 16.842 56.697 1.00 8.24 70 ALA B CA 1
ATOM 1823 C C . ALA B 1 82 ? 26.091 16.414 55.543 1.00 9.64 70 ALA B C 1
ATOM 1824 O O . ALA B 1 82 ? 24.872 16.613 55.614 1.00 9.83 70 ALA B O 1
ATOM 1826 N N . VAL B 1 83 ? 26.676 15.778 54.533 1.00 8.63 71 VAL B N 1
ATOM 1827 C CA . VAL B 1 83 ? 25.953 15.169 53.422 1.00 10.76 71 VAL B CA 1
ATOM 1828 C C . VAL B 1 83 ? 26.248 13.673 53.320 1.00 10.13 71 VAL B C 1
ATOM 1829 O O . VAL B 1 83 ? 27.391 13.276 53.367 1.00 10.76 71 VAL B O 1
ATOM 1833 N N . VAL B 1 84 ? 25.204 12.848 53.220 1.00 10.51 72 VAL B N 1
ATOM 1834 C CA . VAL B 1 84 ? 25.328 11.446 53.005 1.00 11.37 72 VAL B CA 1
ATOM 1835 C C . VAL B 1 84 ? 24.956 11.148 51.556 1.00 10.93 72 VAL B C 1
ATOM 1836 O O . VAL B 1 84 ? 23.957 11.643 51.082 1.00 12.54 72 VAL B O 1
ATOM 1840 N N . ASP B 1 85 ? 25.774 10.326 50.902 1.00 12.03 73 ASP B N 1
ATOM 1841 C CA . ASP B 1 85 ? 25.529 9.845 49.543 1.00 10.11 73 ASP B CA 1
ATOM 1842 C C . ASP B 1 85 ? 24.616 8.639 49.617 1.00 8.81 73 ASP B C 1
ATOM 1843 O O . ASP B 1 85 ? 25.052 7.528 49.880 1.00 8.86 73 ASP B O 1
ATOM 1848 N N . LEU B 1 86 ? 23.331 8.866 49.406 1.00 10.29 74 LEU B N 1
ATOM 1849 C CA . LEU B 1 86 ? 22.368 7.789 49.570 1.00 9.74 74 LEU B CA 1
ATOM 1850 C C . LEU B 1 86 ? 22.538 6.716 48.532 1.00 11.32 74 LEU B C 1
ATOM 1851 O O . LEU B 1 86 ? 21.996 5.631 48.671 1.00 11.11 74 LEU B O 1
ATOM 1856 N N . LYS B 1 87 ? 23.241 6.993 47.444 1.00 9.37 75 LYS B N 1
ATOM 1857 C CA . LYS B 1 87 ? 23.452 5.930 46.443 1.00 14.24 75 LYS B CA 1
ATOM 1858 C C . LYS B 1 87 ? 24.473 4.900 46.864 1.00 14.15 75 LYS B C 1
ATOM 1859 O O . LYS B 1 87 ? 24.423 3.775 46.383 1.00 14.35 75 LYS B O 1
ATOM 1865 N N . SER B 1 88 ? 25.351 5.245 47.814 1.00 10.99 76 SER B N 1
ATOM 1866 C CA . SER B 1 88 ? 26.505 4.391 48.153 1.00 12.57 76 SER B CA 1
ATOM 1867 C C . SER B 1 88 ? 26.597 4.003 49.618 1.00 11.37 76 SER B C 1
ATOM 1868 O O . SER B 1 88 ? 27.364 3.121 49.978 1.00 11.24 76 SER B O 1
ATOM 1871 N N . VAL B 1 89 ? 25.828 4.671 50.478 1.00 8.40 77 VAL B N 1
ATOM 1872 C CA . VAL B 1 89 ? 26.047 4.490 51.900 1.00 8.42 77 VAL B CA 1
ATOM 1873 C C . VAL B 1 89 ? 25.775 3.050 52.336 1.00 7.51 77 VAL B C 1
ATOM 1874 O O . VAL B 1 89 ? 26.333 2.577 53.307 1.00 9.04 77 VAL B O 1
ATOM 1878 N N . HIS B 1 90 ? 24.925 2.306 51.607 1.00 8.45 78 HIS B N 1
ATOM 1879 C CA . HIS B 1 90 ? 24.713 0.893 51.964 1.00 9.61 78 HIS B CA 1
ATOM 1880 C C . HIS B 1 90 ? 25.970 0.056 52.063 1.00 9.31 78 HIS B C 1
ATOM 1881 O O . HIS B 1 90 ? 26.024 -0.829 52.879 1.00 8.41 78 HIS B O 1
ATOM 1888 N N . LYS B 1 91 ? 26.967 0.352 51.227 1.00 9.52 79 LYS B N 1
ATOM 1889 C CA . LYS B 1 91 ? 28.219 -0.377 51.217 1.00 12.23 79 LYS B CA 1
ATOM 1890 C C . LYS B 1 91 ? 28.999 -0.162 52.523 1.00 13.21 79 LYS B C 1
ATOM 1891 O O . LYS B 1 91 ? 29.667 -1.084 53.007 1.00 17.44 79 LYS B O 1
ATOM 1897 N N . THR B 1 92 ? 28.943 1.058 53.059 1.00 11.19 80 THR B N 1
ATOM 1898 C CA . THR B 1 92 ? 29.613 1.360 54.333 1.00 11.02 80 THR B CA 1
ATOM 1899 C C . THR B 1 92 ? 28.971 0.691 55.526 1.00 9.33 80 THR B C 1
ATOM 1900 O O . THR B 1 92 ? 29.664 0.153 56.412 1.00 11.45 80 THR B O 1
ATOM 1904 N N . ILE B 1 93 ? 27.626 0.704 55.574 1.00 8.81 81 ILE B N 1
ATOM 1905 C CA . ILE B 1 93 ? 26.902 0.231 56.750 1.00 8.90 81 ILE B CA 1
ATOM 1906 C C . ILE B 1 93 ? 26.487 -1.229 56.727 1.00 9.55 81 ILE B C 1
ATOM 1907 O O . ILE B 1 93 ? 25.873 -1.696 57.675 1.00 11.78 81 ILE B O 1
ATOM 1912 N N . GLY B 1 94 ? 26.794 -1.945 55.652 1.00 11.33 82 GLY B N 1
ATOM 1913 C CA . GLY B 1 94 ? 26.523 -3.381 55.581 1.00 11.65 82 GLY B CA 1
ATOM 1914 C C . GLY B 1 94 ? 25.087 -3.717 55.246 1.00 12.68 82 GLY B C 1
ATOM 1915 O O . GLY B 1 94 ? 24.605 -4.795 55.547 1.00 15.74 82 GLY B O 1
ATOM 1916 N N . ALA B 1 95 ? 24.404 -2.797 54.558 1.00 10.86 83 ALA B N 1
ATOM 1917 C CA . ALA B 1 95 ? 23.028 -3.032 54.161 1.00 10.61 83 ALA B CA 1
ATOM 1918 C C . ALA B 1 95 ? 22.970 -3.892 52.887 1.00 9.24 83 ALA B C 1
ATOM 1919 O O . ALA B 1 95 ? 23.956 -4.020 52.143 1.00 13.57 83 ALA B O 1
ATOM 1921 N N . ALA B 1 96 ? 21.791 -4.445 52.657 1.00 12.33 84 ALA B N 1
ATOM 1922 C CA . ALA B 1 96 ? 21.602 -5.459 51.612 1.00 13.14 84 ALA B CA 1
ATOM 1923 C C . ALA B 1 96 ? 21.421 -4.904 50.217 1.00 13.20 84 ALA B C 1
ATOM 1924 O O . ALA B 1 96 ? 21.392 -5.684 49.224 1.00 13.62 84 ALA B O 1
ATOM 1926 N N . SER B 1 97 ? 21.184 -3.601 50.144 1.00 9.77 85 SER B N 1
ATOM 1927 C CA . SER B 1 97 ? 20.940 -2.932 48.899 1.00 8.10 85 SER B CA 1
ATOM 1928 C C . SER B 1 97 ? 21.058 -1.430 49.080 1.00 8.64 85 SER B C 1
ATOM 1929 O O . SER B 1 97 ? 21.105 -0.955 50.229 1.00 7.42 85 SER B O 1
ATOM 1932 N N . ARG B 1 98 ? 21.009 -0.682 47.983 1.00 8.19 86 ARG B N 1
ATOM 1933 C CA . ARG B 1 98 ? 20.807 0.750 48.092 1.00 7.47 86 ARG B CA 1
ATOM 1934 C C . ARG B 1 98 ? 19.638 1.010 49.041 1.00 8.53 86 ARG B C 1
ATOM 1935 O O . ARG B 1 98 ? 18.610 0.342 48.993 1.00 8.10 86 ARG B O 1
ATOM 1943 N N . VAL B 1 99 ? 19.792 1.988 49.923 1.00 7.89 87 VAL B N 1
ATOM 1944 C CA . VAL B 1 99 ? 18.759 2.223 50.900 1.00 5.89 87 VAL B CA 1
ATOM 1945 C C . VAL B 1 99 ? 17.642 3.077 50.340 1.00 8.17 87 VAL B C 1
ATOM 1946 O O . VAL B 1 99 ? 17.823 3.858 49.392 1.00 7.03 87 VAL B O 1
ATOM 1950 N N . SER B 1 100 ? 16.489 2.952 50.979 1.00 6.74 88 SER B N 1
ATOM 1951 C CA . SER B 1 100 ? 15.303 3.718 50.670 1.00 7.81 88 SER B CA 1
ATOM 1952 C C . SER B 1 100 ? 14.867 4.393 51.962 1.00 6.71 88 SER B C 1
ATOM 1953 O O . SER B 1 100 ? 15.226 3.954 53.036 1.00 6.32 88 SER B O 1
ATOM 1956 N N . PHE B 1 101 ? 14.154 5.507 51.874 1.00 7.42 89 PHE B N 1
ATOM 1957 C CA . PHE B 1 101 ? 13.755 6.164 53.121 1.00 7.22 89 PHE B CA 1
ATOM 1958 C C . PHE B 1 101 ? 12.715 5.308 53.846 1.00 6.01 89 PHE B C 1
ATOM 1959 O O . PHE B 1 101 ? 11.885 4.666 53.208 1.00 7.54 89 PHE B O 1
ATOM 1967 N N . GLY B 1 102 ? 12.806 5.257 55.178 1.00 7.64 90 GLY B N 1
ATOM 1968 C CA . GLY B 1 102 ? 11.816 4.580 55.998 1.00 8.07 90 GLY B CA 1
ATOM 1969 C C . GLY B 1 102 ? 10.575 5.457 56.099 1.00 11.04 90 GLY B C 1
ATOM 1970 O O . GLY B 1 102 ? 10.672 6.668 56.283 1.00 11.11 90 GLY B O 1
ATOM 1971 N N . ARG B 1 103 ? 9.419 4.844 55.973 1.00 13.66 91 ARG B N 1
ATOM 1972 C CA . ARG B 1 103 ? 8.174 5.592 55.966 1.00 15.59 91 ARG B CA 1
ATOM 1973 C C . ARG B 1 103 ? 7.700 5.890 57.420 1.00 18.09 91 ARG B C 1
ATOM 1974 O O . ARG B 1 103 ? 8.157 5.248 58.380 1.00 14.91 91 ARG B O 1
ATOM 1982 N N . PRO B 1 104 ? 6.846 6.899 57.585 1.00 21.73 92 PRO B N 1
ATOM 1983 C CA . PRO B 1 104 ? 6.406 7.355 58.916 1.00 20.77 92 PRO B CA 1
ATOM 1984 C C . PRO B 1 104 ? 5.818 6.309 59.871 1.00 20.76 92 PRO B C 1
ATOM 1985 O O . PRO B 1 104 ? 6.084 6.389 61.086 1.00 17.05 92 PRO B O 1
ATOM 1989 N N . GLU B 1 105 ? 5.051 5.344 59.367 1.00 20.71 93 GLU B N 1
ATOM 1990 C CA . GLU B 1 105 ? 4.476 4.296 60.240 1.00 22.39 93 GLU B CA 1
ATOM 1991 C C . GLU B 1 105 ? 5.523 3.549 61.046 1.00 19.51 93 GLU B C 1
ATOM 1992 O O . GLU B 1 105 ? 5.427 3.415 62.274 1.00 16.94 93 GLU B O 1
ATOM 1995 N N . LYS B 1 106 ? 6.522 3.043 60.329 1.00 17.31 94 LYS B N 1
ATOM 1996 C CA . LYS B 1 106 ? 7.608 2.316 60.945 1.00 14.10 94 LYS B CA 1
ATOM 1997 C C . LYS B 1 106 ? 8.474 3.257 61.793 1.00 9.80 94 LYS B C 1
ATOM 1998 O O . LYS B 1 106 ? 8.953 2.830 62.853 1.00 10.45 94 LYS B O 1
ATOM 2004 N N . MET B 1 107 ? 8.610 4.521 61.374 1.00 11.00 95 MET B N 1
ATOM 2005 C CA . MET B 1 107 ? 9.372 5.493 62.177 1.00 10.11 95 MET B CA 1
ATOM 2006 C C . MET B 1 107 ? 8.722 5.690 63.531 1.00 13.73 95 MET B C 1
ATOM 2007 O O . MET B 1 107 ? 9.410 5.710 64.555 1.00 11.80 95 MET B O 1
ATOM 2012 N N . LEU B 1 108 ? 7.400 5.835 63.532 1.00 11.89 96 LEU B N 1
ATOM 2013 C CA . LEU B 1 108 ? 6.655 5.946 64.799 1.00 13.88 96 LEU B CA 1
ATOM 2014 C C . LEU B 1 108 ? 6.699 4.636 65.590 1.00 11.00 96 LEU B C 1
ATOM 2015 O O . LEU B 1 108 ? 6.905 4.636 66.816 1.00 13.21 96 LEU B O 1
ATOM 2020 N N . GLU B 1 109 ? 6.484 3.503 64.930 1.00 12.03 97 GLU B N 1
ATOM 2021 C CA . GLU B 1 109 ? 6.478 2.192 65.579 1.00 13.07 97 GLU B CA 1
ATOM 2022 C C . GLU B 1 109 ? 7.800 1.908 66.305 1.00 15.29 97 GLU B C 1
ATOM 2023 O O . GLU B 1 109 ? 7.803 1.438 67.459 1.00 15.87 97 GLU B O 1
ATOM 2029 N N . TYR B 1 110 ? 8.923 2.188 65.620 1.00 11.24 98 TYR B N 1
ATOM 2030 C CA . TYR B 1 110 ? 10.235 1.856 66.174 1.00 11.43 98 TYR B CA 1
ATOM 2031 C C . TYR B 1 110 ? 10.803 2.960 67.054 1.00 12.37 98 TYR B C 1
ATOM 2032 O O . TYR B 1 110 ? 11.300 2.696 68.157 1.00 12.26 98 TYR B O 1
ATOM 2041 N N . LEU B 1 111 ? 10.755 4.195 66.582 1.00 11.10 99 LEU B N 1
ATOM 2042 C CA . LEU B 1 111 ? 11.437 5.290 67.265 1.00 11.35 99 LEU B CA 1
ATOM 2043 C C . LEU B 1 111 ? 10.551 6.214 68.067 1.00 10.94 99 LEU B C 1
ATOM 2044 O O . LEU B 1 111 ? 11.063 7.075 68.820 1.00 8.55 99 LEU B O 1
ATOM 2049 N N . GLY B 1 112 ? 9.237 6.077 67.909 1.00 11.70 100 GLY B N 1
ATOM 2050 C CA . GLY B 1 112 ? 8.303 6.902 68.671 1.00 13.27 100 GLY B CA 1
ATOM 2051 C C . GLY B 1 112 ? 8.366 8.371 68.341 1.00 16.10 100 GLY B C 1
ATOM 2052 O O . GLY B 1 112 ? 8.070 9.221 69.190 1.00 15.36 100 GLY B O 1
ATOM 2053 N N . VAL B 1 113 ? 8.745 8.674 67.096 1.00 12.46 101 VAL B N 1
ATOM 2054 C CA . VAL B 1 113 ? 8.880 10.053 66.631 1.00 15.07 101 VAL B CA 1
ATOM 2055 C C . VAL B 1 113 ? 8.136 10.213 65.323 1.00 14.34 101 VAL B C 1
ATOM 2056 O O . VAL B 1 113 ? 7.909 9.249 64.602 1.00 15.29 101 VAL B O 1
ATOM 2060 N N . VAL B 1 114 ? 7.779 11.464 65.039 1.00 17.16 102 VAL B N 1
ATOM 2061 C CA . VAL B 1 114 ? 7.168 11.850 63.776 1.00 17.55 102 VAL B CA 1
ATOM 2062 C C . VAL B 1 114 ? 8.086 12.857 63.049 1.00 14.74 102 VAL B C 1
ATOM 2063 O O . VAL B 1 114 ? 8.989 13.459 63.636 1.00 16.81 102 VAL B O 1
ATOM 2067 N N . PRO B 1 115 ? 7.797 13.081 61.779 1.00 20.58 103 PRO B N 1
ATOM 2068 C CA . PRO B 1 115 ? 8.494 14.119 61.017 1.00 19.19 103 PRO B CA 1
ATOM 2069 C C . PRO B 1 115 ? 8.535 15.480 61.718 1.00 21.87 103 PRO B C 1
ATOM 2070 O O . PRO B 1 115 ? 7.549 15.911 62.336 1.00 20.92 103 PRO B O 1
ATOM 2074 N N . GLY B 1 116 ? 9.698 16.128 61.657 1.00 17.81 104 GLY B N 1
ATOM 2075 C CA . GLY B 1 116 ? 9.935 17.384 62.347 1.00 21.74 104 GLY B CA 1
ATOM 2076 C C . GLY B 1 116 ? 10.473 17.247 63.757 1.00 22.86 104 GLY B C 1
ATOM 2077 O O . GLY B 1 116 ? 10.914 18.222 64.373 1.00 22.90 104 GLY B O 1
ATOM 2078 N N . SER B 1 117 ? 10.447 16.025 64.277 1.00 22.33 105 SER B N 1
ATOM 2079 C CA . SER B 1 117 ? 10.848 15.791 65.658 1.00 23.36 105 SER B CA 1
ATOM 2080 C C . SER B 1 117 ? 11.750 14.563 65.759 1.00 22.91 105 SER B C 1
ATOM 2081 O O . SER B 1 117 ? 11.908 14.014 66.839 1.00 21.27 105 SER B O 1
ATOM 2084 N N . VAL B 1 118 ? 12.358 14.152 64.645 1.00 17.32 106 VAL B N 1
ATOM 2085 C CA . VAL B 1 118 ? 13.227 12.973 64.624 1.00 16.96 106 VAL B CA 1
ATOM 2086 C C . VAL B 1 118 ? 14.480 13.259 65.470 1.00 15.95 106 VAL B C 1
ATOM 2087 O O . VAL B 1 118 ? 15.038 14.406 65.476 1.00 16.88 106 VAL B O 1
ATOM 2091 N N . THR B 1 119 ? 14.871 12.266 66.278 1.00 9.15 107 THR B N 1
ATOM 2092 C CA . THR B 1 119 ? 15.983 12.465 67.167 1.00 7.88 107 THR B CA 1
ATOM 2093 C C . THR B 1 119 ? 16.648 11.165 67.512 1.00 6.65 107 THR B C 1
ATOM 2094 O O . THR B 1 119 ? 15.971 10.115 67.552 1.00 6.84 107 THR B O 1
ATOM 2098 N N . VAL B 1 120 ? 17.982 11.202 67.662 1.00 6.86 108 VAL B N 1
ATOM 2099 C CA . VAL B 1 120 ? 18.720 10.007 68.019 1.00 6.81 108 VAL B CA 1
ATOM 2100 C C . VAL B 1 120 ? 18.288 9.436 69.366 1.00 6.64 108 VAL B C 1
ATOM 2101 O O . VAL B 1 120 ? 18.431 8.222 69.620 1.00 6.66 108 VAL B O 1
ATOM 2105 N N . PHE B 1 121 ? 17.714 10.294 70.202 1.00 5.88 109 PHE B N 1
ATOM 2106 C CA . PHE B 1 121 ? 17.172 9.817 71.495 1.00 5.67 109 PHE B CA 1
ATOM 2107 C C . PHE B 1 121 ? 15.975 8.882 71.370 1.00 5.64 109 PHE B C 1
ATOM 2108 O O . PHE B 1 121 ? 15.605 8.197 72.302 1.00 9.31 109 PHE B O 1
ATOM 2116 N N . GLY B 1 122 ? 15.415 8.795 70.172 1.00 6.87 110 GLY B N 1
ATOM 2117 C CA . GLY B 1 122 ? 14.307 7.857 69.885 1.00 5.48 110 GLY B CA 1
ATOM 2118 C C . GLY B 1 122 ? 14.723 6.398 70.035 1.00 4.64 110 GLY B C 1
ATOM 2119 O O . GLY B 1 122 ? 13.844 5.549 70.104 1.00 7.94 110 GLY B O 1
ATOM 2120 N N . ALA B 1 123 ? 16.011 6.099 70.109 1.00 5.78 111 ALA B N 1
ATOM 2121 C CA . ALA B 1 123 ? 16.493 4.762 70.436 1.00 4.88 111 ALA B CA 1
ATOM 2122 C C . ALA B 1 123 ? 15.852 4.181 71.681 1.00 6.62 111 ALA B C 1
ATOM 2123 O O . ALA B 1 123 ? 15.595 2.977 71.775 1.00 7.30 111 ALA B O 1
ATOM 2125 N N . ILE B 1 124 ? 15.537 5.052 72.643 1.00 6.14 112 ILE B N 1
ATOM 2126 C CA . ILE B 1 124 ? 14.896 4.615 73.875 1.00 7.55 112 ILE B CA 1
ATOM 2127 C C . ILE B 1 124 ? 13.526 3.978 73.629 1.00 8.11 112 ILE B C 1
ATOM 2128 O O . ILE B 1 124 ? 13.057 3.205 74.473 1.00 10.44 112 ILE B O 1
ATOM 2133 N N . ASN B 1 125 ? 12.877 4.331 72.500 1.00 7.32 113 ASN B N 1
ATOM 2134 C CA . ASN B 1 125 ? 11.578 3.776 72.129 1.00 7.58 113 ASN B CA 1
ATOM 2135 C C . ASN B 1 125 ? 11.637 2.467 71.334 1.00 6.63 113 ASN B C 1
ATOM 2136 O O . ASN B 1 125 ? 10.648 1.754 71.224 1.00 8.48 113 ASN B O 1
ATOM 2141 N N . ASP B 1 126 ? 12.810 2.113 70.821 1.00 7.37 114 ASP B N 1
ATOM 2142 C CA . ASP B 1 126 ? 12.954 0.933 70.001 1.00 8.50 114 ASP B CA 1
ATOM 2143 C C . ASP B 1 126 ? 13.190 -0.304 70.891 1.00 8.73 114 ASP B C 1
ATOM 2144 O O . ASP B 1 126 ? 14.278 -0.908 70.870 1.00 11.30 114 ASP B O 1
ATOM 2149 N N . THR B 1 127 ? 12.170 -0.659 71.657 1.00 10.23 115 THR B N 1
ATOM 2150 C CA . THR B 1 127 ? 12.291 -1.745 72.636 1.00 12.93 115 THR B CA 1
ATOM 2151 C C . THR B 1 127 ? 12.506 -3.121 72.000 1.00 12.93 115 THR B C 1
ATOM 2152 O O . THR B 1 127 ? 13.119 -4.001 72.618 1.00 13.26 115 THR B O 1
ATOM 2156 N N . ALA B 1 128 ? 12.059 -3.288 70.761 1.00 13.65 116 ALA B N 1
ATOM 2157 C CA . ALA B 1 128 ? 12.260 -4.527 70.010 1.00 15.34 116 ALA B CA 1
ATOM 2158 C C . ALA B 1 128 ? 13.582 -4.548 69.242 1.00 14.05 116 ALA B C 1
ATOM 2159 O O . ALA B 1 128 ? 13.890 -5.501 68.530 1.00 15.02 116 ALA B O 1
ATOM 2161 N N . ARG B 1 129 ? 14.360 -3.476 69.369 1.00 13.13 117 ARG B N 1
ATOM 2162 C CA . ARG B 1 129 ? 15.683 -3.393 68.781 1.00 12.68 117 ARG B CA 1
ATOM 2163 C C . ARG B 1 129 ? 15.667 -3.726 67.278 1.00 12.09 117 ARG B C 1
ATOM 2164 O O . ARG B 1 129 ? 16.468 -4.511 66.766 1.00 15.44 117 ARG B O 1
ATOM 2172 N N . GLN B 1 130 ? 14.745 -3.087 66.562 1.00 10.71 118 GLN B N 1
ATOM 2173 C CA . GLN B 1 130 ? 14.647 -3.273 65.101 1.00 13.18 118 GLN B CA 1
ATOM 2174 C C . GLN B 1 130 ? 15.555 -2.351 64.288 1.00 11.97 118 GLN B C 1
ATOM 2175 O O . GLN B 1 130 ? 15.809 -2.571 63.086 1.00 11.99 118 GLN B O 1
ATOM 2181 N N . VAL B 1 131 ? 16.101 -1.328 64.933 1.00 9.78 119 VAL B N 1
ATOM 2182 C CA . VAL B 1 131 ? 16.858 -0.311 64.215 1.00 7.94 119 VAL B CA 1
ATOM 2183 C C . VAL B 1 131 ? 18.343 -0.376 64.568 1.00 8.92 119 VAL B C 1
ATOM 2184 O O . VAL B 1 131 ? 18.690 -0.414 65.750 1.00 9.40 119 VAL B O 1
ATOM 2188 N N . THR B 1 132 ? 19.213 -0.330 63.554 1.00 7.57 120 THR B N 1
ATOM 2189 C CA . THR B 1 132 ? 20.653 -0.271 63.735 1.00 6.88 120 THR B CA 1
ATOM 2190 C C . THR B 1 132 ? 21.061 1.200 63.694 1.00 7.93 120 THR B C 1
ATOM 2191 O O . THR B 1 132 ? 20.752 1.916 62.724 1.00 8.70 120 THR B O 1
ATOM 2195 N N . PHE B 1 133 ? 21.685 1.673 64.767 1.00 7.61 121 PHE B N 1
ATOM 2196 C CA . PHE B 1 133 ? 22.152 3.044 64.831 1.00 6.92 121 PHE B CA 1
ATOM 2197 C C . PHE B 1 133 ? 23.592 3.166 64.357 1.00 7.97 121 PHE B C 1
ATOM 2198 O O . PHE B 1 133 ? 24.478 2.455 64.822 1.00 8.35 121 PHE B O 1
ATOM 2206 N N . VAL B 1 134 ? 23.811 4.077 63.422 1.00 7.64 122 VAL B N 1
ATOM 2207 C CA . VAL B 1 134 ? 25.141 4.350 62.901 1.00 8.12 122 VAL B CA 1
ATOM 2208 C C . VAL B 1 134 ? 25.480 5.791 63.230 1.00 8.75 122 VAL B C 1
ATOM 2209 O O . VAL B 1 134 ? 24.692 6.689 62.899 1.00 8.84 122 VAL B O 1
ATOM 2213 N N . LEU B 1 135 ? 26.625 6.012 63.871 1.00 7.19 123 LEU B N 1
ATOM 2214 C CA . LEU B 1 135 ? 27.069 7.350 64.258 1.00 8.89 123 LEU B CA 1
ATOM 2215 C C . LEU B 1 135 ? 28.201 7.730 63.333 1.00 9.03 123 LEU B C 1
ATOM 2216 O O . LEU B 1 135 ? 29.187 7.024 63.240 1.00 7.52 123 LEU B O 1
ATOM 2221 N N . ASP B 1 136 ? 28.072 8.836 62.634 1.00 7.62 124 ASP B N 1
ATOM 2222 C CA . ASP B 1 136 ? 29.184 9.288 61.798 1.00 7.19 124 ASP B CA 1
ATOM 2223 C C . ASP B 1 136 ? 30.459 9.578 62.623 1.00 6.74 124 ASP B C 1
ATOM 2224 O O . ASP B 1 136 ? 30.395 10.206 63.683 1.00 9.13 124 ASP B O 1
ATOM 2229 N N . SER B 1 137 ? 31.607 9.101 62.134 1.00 9.13 125 SER B N 1
ATOM 2230 C CA . SER B 1 137 ? 32.844 9.256 62.897 1.00 8.30 125 SER B CA 1
ATOM 2231 C C . SER B 1 137 ? 33.187 10.726 63.119 1.00 9.28 125 SER B C 1
ATOM 2232 O O . SER B 1 137 ? 33.716 11.084 64.195 1.00 10.87 125 SER B O 1
ATOM 2237 N N . ASP B 1 138 ? 32.924 11.578 62.138 1.00 9.03 126 ASP B N 1
ATOM 2238 C CA . ASP B 1 138 ? 33.228 13.021 62.298 1.00 10.18 126 ASP B CA 1
ATOM 2239 C C . ASP B 1 138 ? 32.395 13.643 63.411 1.00 12.20 126 ASP B C 1
ATOM 2240 O O . ASP B 1 138 ? 32.864 14.495 64.184 1.00 11.39 126 ASP B O 1
ATOM 2245 N N . LEU B 1 139 ? 31.120 13.257 63.490 1.00 9.89 127 LEU B N 1
ATOM 2246 C CA . LEU B 1 139 ? 30.270 13.742 64.544 1.00 9.67 127 LEU B CA 1
ATOM 2247 C C . LEU B 1 139 ? 30.868 13.519 65.933 1.00 9.02 127 LEU B C 1
ATOM 2248 O O . LEU B 1 139 ? 30.768 14.394 66.804 1.00 11.91 127 LEU B O 1
ATOM 2253 N N . LEU B 1 140 ? 31.462 12.337 66.150 1.00 12.11 128 LEU B N 1
ATOM 2254 C CA . LEU B 1 140 ? 31.973 11.964 67.449 1.00 11.50 128 LEU B CA 1
ATOM 2255 C C . LEU B 1 140 ? 33.318 12.597 67.806 1.00 12.93 128 LEU B C 1
ATOM 2256 O O . LEU B 1 140 ? 33.785 12.412 68.912 1.00 16.20 128 LEU B O 1
ATOM 2261 N N . GLU B 1 141 ? 33.913 13.338 66.881 1.00 12.98 129 GLU B N 1
ATOM 2262 C CA . GLU B 1 141 ? 35.065 14.178 67.191 1.00 10.51 129 GLU B CA 1
ATOM 2263 C C . GLU B 1 141 ? 34.659 15.460 67.901 1.00 12.68 129 GLU B C 1
ATOM 2264 O O . GLU B 1 141 ? 35.509 16.194 68.372 1.00 14.71 129 GLU B O 1
ATOM 2270 N N . ASN B 1 142 ? 33.369 15.773 67.955 1.00 10.26 130 ASN B N 1
ATOM 2271 C CA . ASN B 1 142 ? 32.909 16.857 68.823 1.00 10.24 130 ASN B CA 1
ATOM 2272 C C . ASN B 1 142 ? 32.912 16.361 70.272 1.00 9.31 130 ASN B C 1
ATOM 2273 O O . ASN B 1 142 ? 32.427 15.278 70.541 1.00 10.59 130 ASN B O 1
ATOM 2278 N N . GLU B 1 143 ? 33.391 17.166 71.205 1.00 10.84 131 GLU B N 1
ATOM 2279 C CA . GLU B 1 143 ? 33.274 16.800 72.611 1.00 11.73 131 GLU B CA 1
ATOM 2280 C C . GLU B 1 143 ? 31.811 16.625 73.062 1.00 7.93 131 GLU B C 1
ATOM 2281 O O . GLU B 1 143 ? 31.502 15.688 73.793 1.00 9.40 131 GLU B O 1
ATOM 2287 N N . LEU B 1 144 ? 30.968 17.538 72.599 1.00 7.29 132 LEU B N 1
ATOM 2288 C CA . LEU B 1 144 ? 29.560 17.603 72.945 1.00 7.46 132 LEU B CA 1
ATOM 2289 C C . LEU B 1 144 ? 28.698 17.442 71.705 1.00 7.27 132 LEU B C 1
ATOM 2290 O O . LEU B 1 144 ? 29.082 17.872 70.621 1.00 8.96 132 LEU B O 1
ATOM 2295 N N . VAL B 1 145 ? 27.525 16.860 71.883 1.00 6.37 133 VAL B N 1
ATOM 2296 C CA . VAL B 1 145 ? 26.572 16.688 70.815 1.00 4.73 133 VAL B CA 1
ATOM 2297 C C . VAL B 1 145 ? 25.209 17.031 71.328 1.00 5.16 133 VAL B C 1
ATOM 2298 O O . VAL B 1 145 ? 24.963 17.037 72.525 1.00 6.64 133 VAL B O 1
ATOM 2302 N N . ASN B 1 146 ? 24.365 17.432 70.381 1.00 6.84 134 ASN B N 1
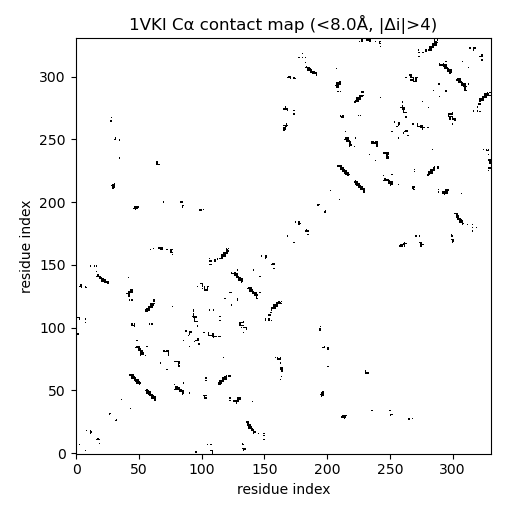ATOM 2303 C CA . ASN B 1 146 ? 23.029 17.922 70.692 1.00 5.96 134 ASN B CA 1
ATOM 2304 C C . ASN B 1 146 ? 21.936 17.189 69.938 1.00 6.43 134 ASN B C 1
ATOM 2305 O O . ASN B 1 146 ? 22.101 16.824 68.764 1.00 7.34 134 ASN B O 1
ATOM 2310 N N . GLY B 1 147 ? 20.792 17.057 70.604 1.00 6.03 135 GLY B N 1
ATOM 2311 C CA . GLY B 1 147 ? 19.569 16.502 70.012 1.00 6.18 135 GLY B CA 1
ATOM 2312 C C . GLY B 1 147 ? 18.316 16.863 70.788 1.00 7.36 135 GLY B C 1
ATOM 2313 O O . GLY B 1 147 ? 18.369 17.284 71.938 1.00 5.23 135 GLY B O 1
ATOM 2314 N N . HIS B 1 148 ? 17.163 16.727 70.156 1.00 5.79 136 HIS B N 1
ATOM 2315 C CA . HIS B 1 148 ? 15.915 17.036 70.867 1.00 6.59 136 HIS B CA 1
ATOM 2316 C C . HIS B 1 148 ? 15.595 15.866 71.780 1.00 5.79 136 HIS B C 1
ATOM 2317 O O . HIS B 1 148 ? 15.600 14.717 71.333 1.00 7.19 136 HIS B O 1
ATOM 2324 N N . PRO B 1 149 ? 15.256 16.116 73.047 1.00 6.66 137 PRO B N 1
ATOM 2325 C CA . PRO B 1 149 ? 14.986 15.049 74.023 1.00 6.18 137 PRO B CA 1
ATOM 2326 C C . PRO B 1 149 ? 13.537 14.578 73.870 1.00 6.95 137 PRO B C 1
ATOM 2327 O O . PRO B 1 149 ? 12.740 14.650 74.795 1.00 9.51 137 PRO B O 1
ATOM 2331 N N . LEU B 1 150 ? 13.194 14.141 72.668 1.00 6.85 138 LEU B N 1
ATOM 2332 C CA . LEU B 1 150 ? 11.820 13.617 72.396 1.00 8.97 138 LEU B CA 1
ATOM 2333 C C . LEU B 1 150 ? 10.763 14.701 72.387 1.00 8.69 138 LEU B C 1
ATOM 2334 O O . LEU B 1 150 ? 9.561 14.432 72.551 1.00 11.86 138 LEU B O 1
ATOM 2339 N N . SER B 1 151 ? 11.209 15.936 72.196 1.00 8.80 139 SER B N 1
ATOM 2340 C CA . SER B 1 151 ? 10.322 17.077 72.076 1.00 7.91 139 SER B CA 1
ATOM 2341 C C . SER B 1 151 ? 11.133 18.162 71.364 1.00 11.10 139 SER B C 1
ATOM 2342 O O . SER B 1 151 ? 12.305 18.397 71.694 1.00 10.95 139 SER B O 1
ATOM 2345 N N . ASN B 1 152 ? 10.498 18.832 70.412 1.00 11.44 140 ASN B N 1
ATOM 2346 C CA . ASN B 1 152 ? 11.200 19.820 69.582 1.00 10.60 140 ASN B CA 1
ATOM 2347 C C . ASN B 1 152 ? 11.191 21.271 70.137 1.00 10.01 140 ASN B C 1
ATOM 2348 O O . ASN B 1 152 ? 11.624 22.225 69.467 1.00 11.97 140 ASN B O 1
ATOM 2353 N N . ASP B 1 153 ? 10.741 21.418 71.372 1.00 8.59 141 ASP B N 1
ATOM 2354 C CA . ASP B 1 153 ? 10.845 22.688 72.090 1.00 8.73 141 A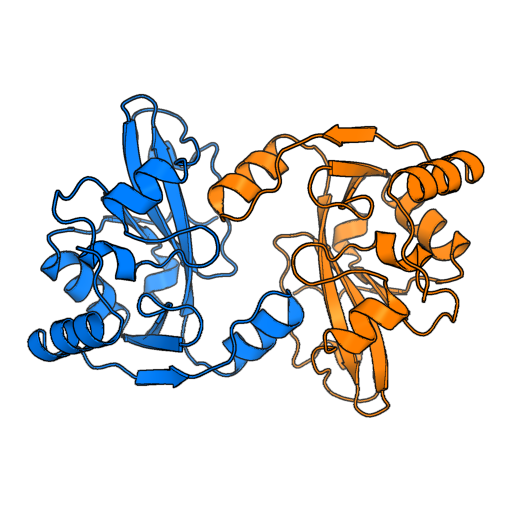SP B CA 1
ATOM 2355 C C . ASP B 1 153 ? 11.961 22.662 73.145 1.00 8.90 141 ASP B C 1
ATOM 2356 O O . ASP B 1 153 ? 11.973 23.489 74.061 1.00 9.24 141 ASP B O 1
ATOM 2361 N N . GLN B 1 154 ? 12.900 21.725 72.964 1.00 8.16 142 GLN B N 1
ATOM 2362 C CA . GLN B 1 154 ? 14.062 21.590 73.822 1.00 8.33 142 GLN B CA 1
ATOM 2363 C C . GLN B 1 154 ? 15.194 21.037 73.003 1.00 8.49 142 GLN B C 1
ATOM 2364 O O . GLN B 1 154 ? 14.980 20.230 72.112 1.00 6.39 142 GLN B O 1
ATOM 2370 N N . THR B 1 155 ? 16.406 21.460 73.330 1.00 7.70 143 THR B N 1
ATOM 2371 C CA . THR B 1 155 ? 17.594 20.859 72.787 1.00 7.10 143 THR B CA 1
ATOM 2372 C C . THR B 1 155 ? 18.553 20.543 73.910 1.00 6.62 143 THR B C 1
ATOM 2373 O O . THR B 1 155 ? 18.922 21.421 74.720 1.00 6.69 143 THR B O 1
ATOM 2377 N N . THR B 1 156 ? 19.010 19.281 73.923 1.00 5.70 144 THR B N 1
ATOM 2378 C CA . THR B 1 156 ? 19.765 18.711 75.026 1.00 6.59 144 THR B CA 1
ATOM 2379 C C . THR B 1 156 ? 21.161 18.391 74.567 1.00 5.87 144 THR B C 1
ATOM 2380 O O . THR B 1 156 ? 21.366 17.820 73.476 1.00 7.48 144 THR B O 1
ATOM 2384 N N . THR B 1 157 ? 22.113 18.800 75.396 1.00 5.96 145 THR B N 1
ATOM 2385 C CA . THR B 1 157 ? 23.531 18.558 75.139 1.00 6.27 145 THR B CA 1
ATOM 2386 C C . THR B 1 157 ? 24.062 17.468 76.052 1.00 6.98 145 THR B C 1
ATOM 2387 O O . THR B 1 157 ? 23.865 17.523 77.257 1.00 7.76 145 THR B O 1
ATOM 2391 N N . ILE B 1 158 ? 24.709 16.467 75.475 1.00 6.50 146 ILE B N 1
ATOM 2392 C CA . ILE B 1 158 ? 25.476 15.491 76.230 1.00 8.47 146 ILE B CA 1
ATOM 2393 C C . ILE B 1 158 ? 26.863 15.331 75.598 1.00 8.27 146 ILE B C 1
ATOM 2394 O O . ILE B 1 158 ? 27.110 15.725 74.449 1.00 9.76 146 ILE B O 1
ATOM 2399 N N . ALA B 1 159 ? 27.777 14.715 76.327 1.00 7.60 147 ALA B N 1
ATOM 2400 C CA . ALA B 1 159 ? 29.073 14.409 75.736 1.00 6.95 147 ALA B CA 1
ATOM 2401 C C . ALA B 1 159 ? 28.895 13.371 74.654 1.00 7.51 147 ALA B C 1
ATOM 2402 O O . ALA B 1 159 ? 28.084 12.468 74.794 1.00 8.95 147 ALA B O 1
ATOM 2404 N N . SER B 1 160 ? 29.700 13.468 73.594 1.00 7.17 148 SER B N 1
ATOM 2405 C CA . SER B 1 160 ? 29.661 12.491 72.523 1.00 7.89 148 SER B CA 1
ATOM 2406 C C . SER B 1 160 ? 29.893 11.064 72.996 1.00 8.11 148 SER B C 1
ATOM 2407 O O . SER B 1 160 ? 29.210 10.147 72.571 1.00 8.58 148 SER B O 1
ATOM 2410 N N . LYS B 1 161 ? 30.831 10.845 73.904 1.00 10.15 149 LYS B N 1
ATOM 2411 C CA . LYS B 1 161 ? 30.998 9.499 74.452 1.00 11.06 149 LYS B CA 1
ATOM 2412 C C . LYS B 1 161 ? 29.795 8.980 75.210 1.00 9.61 149 LYS B C 1
ATOM 2413 O O . LYS B 1 161 ? 29.537 7.763 75.292 1.00 10.26 149 LYS B O 1
ATOM 2419 N N . ASP B 1 162 ? 29.077 9.897 75.847 1.00 7.82 150 ASP B N 1
ATOM 2420 C CA . ASP B 1 162 ? 27.812 9.559 76.492 1.00 7.53 150 ASP B CA 1
ATOM 2421 C C . ASP B 1 162 ? 26.677 9.216 75.525 1.00 9.31 150 ASP B C 1
ATOM 2422 O O . ASP B 1 162 ? 25.738 8.515 75.903 1.00 10.21 150 ASP B O 1
ATOM 2427 N N . LEU B 1 163 ? 26.691 9.806 74.328 1.00 7.20 151 LEU B N 1
ATOM 2428 C CA . LEU B 1 163 ? 25.729 9.354 73.312 1.00 6.68 151 LEU B CA 1
ATOM 2429 C C . LEU B 1 163 ? 25.923 7.864 73.062 1.00 6.44 151 LEU B C 1
ATOM 2430 O O . LEU B 1 163 ? 24.940 7.112 72.956 1.00 8.09 151 LEU B O 1
ATOM 2435 N N . ILE B 1 164 ? 27.166 7.410 72.924 1.00 6.76 152 ILE B N 1
ATOM 2436 C CA . ILE B 1 164 ? 27.422 5.977 72.725 1.00 8.36 152 ILE B CA 1
ATOM 2437 C C . ILE B 1 164 ? 26.918 5.192 73.932 1.00 7.33 152 ILE B C 1
ATOM 2438 O O . ILE B 1 164 ? 26.240 4.172 73.795 1.00 7.20 152 ILE B O 1
ATOM 2443 N N . ARG B 1 165 ? 27.231 5.675 75.130 1.00 7.59 153 ARG B N 1
ATOM 2444 C CA . ARG B 1 165 ? 26.755 4.981 76.357 1.00 7.15 153 ARG B CA 1
ATOM 2445 C C . ARG B 1 165 ? 25.237 4.889 76.406 1.00 6.30 153 ARG B C 1
ATOM 2446 O O . ARG B 1 165 ? 24.660 3.840 76.794 1.00 8.58 153 ARG B O 1
ATOM 2454 N N . PHE B 1 166 ? 24.564 5.983 76.035 1.00 6.13 154 PHE B N 1
ATOM 2455 C CA . PHE B 1 166 ? 23.108 6.008 76.003 1.00 5.03 154 PHE B CA 1
ATOM 2456 C C . PHE B 1 166 ? 22.585 4.937 75.030 1.00 4.42 154 PHE B C 1
ATOM 2457 O O . PHE B 1 166 ? 21.700 4.114 75.360 1.00 6.32 154 PHE B O 1
ATOM 2465 N N . LEU B 1 167 ? 23.119 4.941 73.816 1.00 5.24 155 LEU B N 1
ATOM 2466 C CA . LEU B 1 167 ? 22.670 3.951 72.815 1.00 4.50 155 LEU B CA 1
ATOM 2467 C C . LEU B 1 167 ? 22.874 2.515 73.315 1.00 5.82 155 LEU B C 1
ATOM 2468 O O . LEU B 1 167 ? 21.948 1.707 73.289 1.00 6.78 155 LEU B O 1
ATOM 2473 N N . GLU B 1 168 ? 24.066 2.228 73.805 1.00 6.35 156 GLU B N 1
ATOM 2474 C CA . GLU B 1 168 ? 24.356 0.904 74.343 1.00 6.20 156 GLU B CA 1
ATOM 2475 C C . GLU B 1 168 ? 23.359 0.512 75.425 1.00 6.65 156 GLU B C 1
ATOM 2476 O O . GLU B 1 168 ? 22.891 -0.638 75.494 1.00 7.68 156 GLU B O 1
ATOM 2486 N N . ALA B 1 169 ? 23.048 1.452 76.308 1.00 5.56 157 ALA B N 1
ATOM 2487 C CA . ALA B 1 169 ? 22.122 1.203 77.422 1.00 6.11 157 ALA B CA 1
ATOM 2488 C C . ALA B 1 169 ? 20.726 0.825 76.930 1.00 6.99 157 ALA B C 1
ATOM 2489 O O . ALA B 1 169 ? 20.002 0.063 77.581 1.00 8.55 157 ALA B O 1
ATOM 2491 N N . THR B 1 170 ? 20.305 1.410 75.807 1.00 8.22 158 THR B N 1
ATOM 2492 C CA . THR B 1 170 ? 19.006 1.060 75.202 1.00 7.70 158 THR B CA 1
ATOM 2493 C C . THR B 1 170 ? 19.052 -0.233 74.425 1.00 8.14 158 THR B C 1
ATOM 2494 O O . THR B 1 170 ? 18.081 -0.578 73.747 1.00 9.48 158 THR B O 1
ATOM 2498 N N . GLY B 1 171 ? 20.206 -0.890 74.381 1.00 6.24 159 GLY B N 1
ATOM 2499 C CA . GLY B 1 171 ? 20.318 -2.169 73.650 1.00 9.40 159 GLY B CA 1
ATOM 2500 C C . GLY B 1 171 ? 20.696 -2.016 72.201 1.00 8.60 159 GLY B C 1
ATOM 2501 O O . GLY B 1 171 ? 20.546 -2.973 71.400 1.00 13.12 159 GLY B O 1
ATOM 2502 N N . HIS B 1 172 ? 21.217 -0.832 71.848 1.00 8.41 160 HIS B N 1
ATOM 2503 C CA . HIS B 1 172 ? 21.690 -0.501 70.495 1.00 10.36 160 HIS B CA 1
ATOM 2504 C C . HIS B 1 172 ? 23.204 -0.270 70.497 1.00 11.05 160 HIS B C 1
ATOM 2505 O O . HIS B 1 172 ? 23.667 0.811 70.836 1.00 14.38 160 HIS B O 1
ATOM 2512 N N . ALA B 1 173 ? 23.960 -1.294 70.142 1.00 11.10 161 ALA B N 1
ATOM 2513 C CA . ALA B 1 173 ? 25.408 -1.144 69.921 1.00 11.48 161 ALA B CA 1
ATOM 2514 C C . ALA B 1 173 ? 25.601 -0.335 68.641 1.00 9.50 161 ALA B C 1
ATOM 2515 O O . ALA B 1 173 ? 25.260 -0.834 67.558 1.00 9.52 161 ALA B O 1
ATOM 2517 N N . PRO B 1 174 ? 26.067 0.910 68.758 1.00 9.85 162 PRO B N 1
ATOM 2518 C CA . PRO B 1 174 ? 26.219 1.719 67.571 1.00 9.53 162 PRO B CA 1
ATOM 2519 C C . PRO B 1 174 ? 27.389 1.322 66.722 1.00 9.32 162 PRO B C 1
ATOM 2520 O O . PRO B 1 174 ? 28.429 0.864 67.225 1.00 11.01 162 PRO B O 1
ATOM 2524 N N . LEU B 1 175 ? 27.197 1.456 65.416 1.00 9.74 163 LEU B N 1
ATOM 2525 C CA . LEU B 1 175 ? 28.281 1.367 64.455 1.00 8.69 163 LEU B CA 1
ATOM 2526 C C . LEU B 1 175 ? 28.853 2.760 64.267 1.00 11.45 163 LEU B C 1
ATOM 2527 O O . LEU B 1 175 ? 28.136 3.678 63.865 1.00 13.47 163 LEU B O 1
ATOM 2532 N N . VAL B 1 176 ? 30.154 2.902 64.471 1.00 10.76 164 VAL B N 1
ATOM 2533 C CA . VAL B 1 176 ? 30.803 4.193 64.250 1.00 9.54 164 VAL B CA 1
ATOM 2534 C C . VAL B 1 176 ? 31.606 4.131 62.956 1.00 11.88 164 VAL B C 1
ATOM 2535 O O . VAL B 1 176 ? 32.630 3.427 62.859 1.00 14.39 164 VAL B O 1
ATOM 2539 N N . LEU B 1 177 ? 31.123 4.834 61.931 1.00 8.81 165 LEU B N 1
ATOM 2540 C CA . LEU B 1 177 ? 31.568 4.668 60.565 1.00 8.60 165 LEU B CA 1
ATOM 2541 C C . LEU B 1 177 ? 31.578 6.024 59.894 1.00 10.61 165 LEU B C 1
ATOM 2542 O O . LEU B 1 177 ? 30.819 6.899 60.303 1.00 9.38 165 LEU B O 1
ATOM 2547 N N . LYS B 1 178 ? 32.412 6.191 58.879 1.00 11.50 166 LYS B N 1
ATOM 2548 C CA . LYS B 1 178 ? 32.379 7.382 58.061 1.00 10.82 166 LYS B CA 1
ATOM 2549 C C . LYS B 1 178 ? 31.276 7.246 57.012 1.00 11.17 166 LYS B C 1
ATOM 2550 O O . LYS B 1 178 ? 31.460 6.580 55.971 1.00 12.41 166 LYS B O 1
ATOM 2558 N N . VAL B 1 179 ? 30.137 7.897 57.275 1.00 8.51 167 VAL B N 1
ATOM 2559 C CA . VAL B 1 179 ? 29.009 7.841 56.333 1.00 11.06 167 VAL B CA 1
ATOM 2560 C C . VAL B 1 179 ? 28.772 9.192 55.689 1.00 10.57 167 VAL B C 1
ATOM 2561 O O . VAL B 1 179 ? 28.062 9.290 54.706 1.00 12.97 167 VAL B O 1
ATOM 2565 N N . SER B 1 180 ? 29.372 10.234 56.235 1.00 10.60 168 SER B N 1
ATOM 2566 C CA . SER B 1 180 ? 29.342 11.537 55.565 1.00 10.26 168 SER B CA 1
ATOM 2567 C C . SER B 1 180 ? 30.391 11.639 54.458 1.00 12.92 168 SER B C 1
ATOM 2568 O O . SER B 1 180 ? 31.446 11.017 54.524 1.00 14.95 168 SER B O 1
ATOM 2571 N N . GLU B 1 181 ? 30.089 12.477 53.479 1.00 14.79 169 GLU B N 1
ATOM 2572 C CA . GLU B 1 181 ? 31.003 12.783 52.385 1.00 17.01 169 GLU B CA 1
ATOM 2573 C C . GLU B 1 181 ? 32.080 13.715 52.906 1.00 20.77 169 GLU B C 1
ATOM 2574 O O . GLU B 1 181 ? 33.179 13.744 52.365 1.00 23.99 169 GLU B O 1
#

Foldseek 3Di:
DQDDLVRLVVVCVVLVFDKDKDFADFDDDPVVVVVVVVVPDAFEWDWFWKAAPVRQIEIEIEGPPFDFDQQPLCVFVVHPHRIDGDDQVVCCQQQVDGPPQDWLLSLLRRLVQRYAYEYAQVRLVIQKYWTDSSDRRMIMITGSVVSQVSNVVSVHRHHYTHRTD/DDADDLVVLVVLCVVVVFDKDKDFADFDDDPVVVVVVVVVDDAFEWDWFWKAAPVRQIEIEIEGPPFDFDQQPLCVFVVHPHRIDGDDQVVCCQQQVDGPSQDWLLSLLRRLVQRYAYEYEQVRLVIQKYWTDSSDRRMIMITGSVVSCVSNVVSVHRYHYTHRTD

CATH classification: 3.90.960.10